Protein 3C4B (pdb70)

GO terms:
  GO:0005737 cytoplasm (C, IDA)
  GO:0035196 miRNA processing (P, IMP)
  GO:0030422 siRNA processing (P, IMP)
  GO:0000212 meiotic spindle organization (P, IMP)
  GO:0005515 protein binding (F, IPI)
  GO:0035198 miRNA binding (F, IDA)
  GO:0016442 RISC complex (C, IDA)
  GO:0030422 siRNA processing (P, IDA)
  GO:0031054 pre-miRNA processing (P, IDA)
  GO:0006396 RNA processing (P, IDA)
  GO:0060576 intestinal epithelial cell development (P, IGI)
  GO:0001525 angiogenesis (P, IMP)
  GO:0001834 trophectodermal cell proliferation (P, IMP)
  GO:0001942 hair follicle development (P, IMP)
  GO:0035116 embryonic hindlimb morphogenesis (P, IMP)
  GO:0035194 regulatory ncRNA-mediated post-transcriptional gene silencing (P, IMP)
  GO:0035264 multicellular organism growth (P, IMP)
  GO:0042487 regulation of odontogenesis of dentin-containing tooth (P, IMP)
  GO:0045069 regulation of viral genome replication (P, IMP)
  GO:0045589 regulation of regulatory T cell differentiation (P, IMP)

InterPro domains:
  IPR000999 Ribonuclease III domain [PF00636] (1313-1389)
  IPR000999 Ribonuclease III domain [PF00636] (1696-1818)
  IPR000999 Ribonuclease III domain [PS00517] (1696-1704)
  IPR000999 Ribonuclease III domain [PS50142] (1283-1372)
  IPR000999 Ribonuclease III domain [PS50142] (1660-1818)
  IPR000999 Ribonuclease III domain [SM00535] (1295-1592)
  IPR000999 Ribonuclease III domain [SM00535] (1675-1841)
  IPR000999 Ribonuclease III domain [cd00593] (1296-1376)
  IPR000999 Ribonuclease III domain [cd00593] (1676-1840)
  IPR001650 Helicase, C-terminal domain-like [PF00271] (499-553)
  IPR001650 Helicase, C-terminal domain-like [PS51194] (433-602)
  IPR001650 Helicase, C-terminal domain-like [SM00490] (459-556)
  IPR003100 PAZ domain [PF02170] (915-1062)
  IPR003100 PAZ domain [PS50821] (895-1042)
  IPR003100 PAZ domain [SM00949] (891-1066)
  IPR005034 Dicer, dimerisation domain [PF03368] (630-718)
  IPR005034 Dicer, dimerisation domain [PS51327] (630-722)
  IPR006935 Helicase/UvrB, N-terminal [PF04851] (42-207)
  IPR011907 Ribonuclease III [MF_00104] (1663-1903)
  IPR014001 Helicase superfamily 1/2, ATP-binding domain [PS51192] (51-227)

CATH classification: 1.10.1520.10 (+1 more: 3.30.160.20)

Foldseek 3Di:
DLVVLLVVLCPPCVVLCVLLVHDQPDCLLVSQLQEDPAQPSPPRDHQVVLLVVLLVLCLVVLLVCLCPPLLNDDPVLSVVLSDVCSDLQNLLLVCLVSPVLVSHGHPDPPLVVLSVQSSVVSVVVVCVPRDRNSVSSSSRSVLSSQVSVCDSPSSCVRVVCPPVSVVSVVPDDGQLLSVLCCLVPQWDKDDWDADPVGWIKIWIQGPPQGIFIAIGNDPSRRSSRRSVVSVVSVVVVD

Sequence (238 aa):
DAEKTLNHLISGFETFEKKINYRRFKKNKAYLLQAFTHASYHYNTITDYQRRLEFLGDAILDYLITKHLYEDPRQQHSPGVLTDLRSALVNNTIFASSLAVKYDYHKYFKAVSPELFHVIDDFVKFQLEKNEEDIEVPKAGDIFESLAGAIYDSGSLEVVWQVYYPQPLIEKFSANNVPRSPVRRELLEEPETAKFSPAERRTYDGKVRVTVEVVGKGKFKGVGRSYRIAKSSAAARRALRSLKKANQ

Radius of gyration: 24.22 Å; Cα contacts (8 Å, |Δi|>4): 338; chains: 1; bounding box: 37×54×70 Å

Secondary structure (DSSP, 8-state):
-HHHHHHHHTTTHHHHHHHHT---SSHHHHHHHHB-TT-TT--S---HHHHHHHHHHHHHHHHHHHHH-TT---HHHHHHHHHHHSSHHHHHHHHHHTTGGGT-B---HHHHHHHHHHHHHHHHHH---S------HHHHHHHHHH-----HHHHHHHH---HHHHHHHHHSPPPHHHHHH--TTTEEEPPPEE-TTS-EEEEEEETTTEEEEEEESSHHHHHHHHHHHHHHHHHHT-

Nearest PDB structures (foldseek):
  3c4b-assembly1_A  TM=1.004E+00  e=1.096E-34  Mus musculus
  7yyn-assembly1_A  TM=6.995E-01  e=1.014E-30  Mus musculus
  7zpi-assembly1_A  TM=7.009E-01  e=1.174E-30  Mus musculus
  7yz4-assembly1_A  TM=6.959E-01  e=3.051E-27  Mus musculus
  2eb1-assembly2_B  TM=9.726E-01  e=1.196E-19  Homo sapiens

Structure (mmCIF, N/CA/C/O backbone):
data_3C4B
#
_entry.id   3C4B
#
_cell.length_a   66.496
_cell.length_b   66.496
_cell.length_c   134.081
_cell.angle_alpha   90.00
_cell.angle_beta   90.00
_cell.angle_gamma   90.00
#
_symmetry.space_group_name_H-M   'P 42 21 2'
#
loop_
_entity.id
_entity.type
_entity.pdbx_description
1 polymer 'Endoribonuclease Dicer'
2 water water
#
loop_
_atom_site.group_PDB
_atom_site.id
_atom_site.type_symbol
_atom_site.label_atom_id
_atom_site.label_alt_id
_atom_site.label_comp_id
_atom_site.label_asym_id
_atom_site.label_entity_id
_atom_site.label_seq_id
_atom_site.pdbx_PDB_ins_code
_atom_site.Cartn_x
_atom_site.Cartn_y
_atom_site.Cartn_z
_atom_site.occupancy
_atom_site.B_iso_or_equiv
_atom_site.auth_seq_id
_atom_site.auth_comp_id
_atom_site.auth_asym_id
_atom_site.auth_atom_id
_atom_site.pdbx_PDB_model_num
ATOM 1 N N . ASP A 1 3 ? 41.563 4.024 32.366 1.00 35.44 1638 ASP A N 1
ATOM 2 C CA . ASP A 1 3 ? 42.694 3.432 33.140 1.00 35.02 1638 ASP A CA 1
ATOM 3 C C . ASP A 1 3 ? 43.133 4.461 34.177 1.00 33.43 1638 ASP A C 1
ATOM 4 O O . ASP A 1 3 ? 43.601 5.536 33.823 1.00 32.91 1638 ASP A O 1
ATOM 9 N N . ALA A 1 4 ? 42.967 4.142 35.458 1.00 31.47 1639 ALA A N 1
ATOM 10 C CA . ALA A 1 4 ? 43.175 5.150 36.486 1.00 30.10 1639 ALA A CA 1
ATOM 11 C C . ALA A 1 4 ? 44.594 5.709 36.480 1.00 28.92 1639 ALA A C 1
ATOM 12 O O . ALA A 1 4 ? 44.785 6.894 36.671 1.00 28.18 1639 ALA A O 1
ATOM 14 N N . GLU A 1 5 ? 45.591 4.857 36.284 1.00 28.32 1640 GLU A N 1
ATOM 15 C CA . GLU A 1 5 ? 46.975 5.321 36.338 1.00 28.56 1640 GLU A CA 1
ATOM 16 C C . GLU A 1 5 ? 47.316 6.272 35.179 1.00 28.06 1640 GLU A C 1
ATOM 17 O O . GLU A 1 5 ? 48.050 7.250 35.360 1.00 27.08 1640 GLU A O 1
ATOM 23 N N . LYS A 1 6 ? 46.757 6.009 34.002 1.00 27.51 1641 LYS A N 1
ATOM 24 C CA . LYS A 1 6 ? 46.918 6.957 32.896 1.00 26.85 1641 LYS A CA 1
ATOM 25 C C . LYS A 1 6 ? 46.301 8.316 33.193 1.00 26.04 1641 LYS A C 1
ATOM 26 O O . LYS A 1 6 ? 46.898 9.357 32.890 1.00 25.07 1641 LYS A O 1
ATOM 32 N N . THR A 1 7 ? 45.125 8.310 33.823 1.00 24.85 1642 THR A N 1
ATOM 33 C CA . THR A 1 7 ? 44.489 9.569 34.228 1.00 23.57 1642 THR A CA 1
ATOM 34 C C . THR A 1 7 ? 45.321 10.264 35.301 1.00 22.54 1642 THR A C 1
ATOM 35 O O . THR A 1 7 ? 45.491 11.484 35.234 1.00 20.95 1642 THR A O 1
ATOM 39 N N . LEU A 1 8 ? 45.821 9.504 36.281 1.00 20.85 1643 LEU A N 1
ATOM 40 C CA . LEU A 1 8 ? 46.746 10.096 37.301 1.00 21.18 1643 LEU A CA 1
ATOM 41 C C . LEU A 1 8 ? 47.950 10.772 36.628 1.00 21.33 1643 LEU A C 1
ATOM 42 O O . LEU A 1 8 ? 48.312 11.900 36.940 1.00 20.33 1643 LEU A O 1
ATOM 47 N N . ASN A 1 9 ? 48.575 10.053 35.695 1.00 21.85 1644 ASN A N 1
ATOM 48 C CA . ASN A 1 9 ? 49.782 10.555 35.045 1.00 23.41 1644 ASN A CA 1
ATOM 49 C C . ASN A 1 9 ? 49.493 11.874 34.350 1.00 23.24 1644 ASN A C 1
ATOM 50 O O . ASN A 1 9 ? 50.316 12.793 34.373 1.00 23.86 1644 ASN A O 1
ATOM 55 N N . HIS A 1 10 ? 48.316 11.962 33.750 1.00 22.35 1645 HIS A N 1
ATOM 56 C CA . HIS A 1 10 ? 47.887 13.192 33.079 1.00 23.32 1645 HIS A CA 1
ATOM 57 C C . HIS A 1 10 ? 47.667 14.330 34.076 1.00 22.66 1645 HIS A C 1
ATOM 58 O O . HIS A 1 10 ? 48.149 15.455 33.891 1.00 22.09 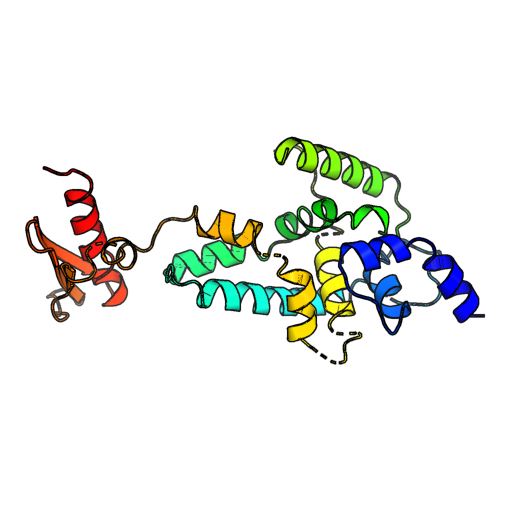1645 HIS A O 1
ATOM 65 N N . LEU A 1 11 ? 46.938 14.042 35.147 1.00 20.40 1646 LEU A N 1
ATOM 66 C CA . LEU A 1 11 ? 46.570 15.121 36.084 1.00 20.71 1646 LEU A CA 1
ATOM 67 C C . LEU A 1 11 ? 47.759 15.641 36.910 1.00 21.17 1646 LEU A C 1
ATOM 68 O O . LEU A 1 11 ? 47.756 16.792 37.370 1.00 21.44 1646 LEU A O 1
ATOM 73 N N . ILE A 1 12 ? 48.762 14.801 37.128 1.00 20.44 1647 ILE A N 1
ATOM 74 C CA . ILE A 1 12 ? 49.900 15.247 37.920 1.00 21.12 1647 ILE A CA 1
ATOM 75 C C . ILE A 1 12 ? 51.019 15.903 37.106 1.00 19.63 1647 ILE A C 1
ATOM 76 O O . ILE A 1 12 ? 52.037 16.344 37.672 1.00 18.47 1647 ILE A O 1
ATOM 81 N N . SER A 1 13 ? 50.843 15.954 35.783 1.00 19.67 1648 SER A N 1
ATOM 82 C CA . SER A 1 13 ? 51.817 16.631 34.920 1.00 20.49 1648 SER A CA 1
ATOM 83 C C . SER A 1 13 ? 52.109 18.010 35.476 1.00 20.31 1648 SER A C 1
ATOM 84 O O . SER A 1 13 ? 51.197 18.811 35.730 1.00 21.47 1648 SER A O 1
ATOM 87 N N . GLY A 1 14 ? 53.378 18.267 35.727 1.00 19.20 1649 GLY A N 1
ATOM 88 C CA . GLY A 1 14 ? 53.826 19.586 36.129 1.00 18.94 1649 GLY A CA 1
ATOM 89 C C . GLY A 1 14 ? 54.114 19.648 37.609 1.00 18.37 1649 GLY A C 1
ATOM 90 O O . GLY A 1 14 ? 54.750 20.582 38.063 1.00 19.32 1649 GLY A O 1
ATOM 91 N N . PHE A 1 15 ? 53.634 18.675 38.393 1.00 17.59 1650 PHE A N 1
ATOM 92 C CA . PHE A 1 15 ? 53.950 18.695 39.821 1.00 17.23 1650 PHE A CA 1
ATOM 93 C C . PHE A 1 15 ? 55.418 18.396 40.129 1.00 17.00 1650 PHE A C 1
ATOM 94 O O . PHE A 1 15 ? 55.844 18.545 41.268 1.00 17.47 1650 PHE A O 1
ATOM 102 N N . GLU A 1 16 ? 56.196 17.954 39.129 1.00 16.86 1651 GLU A N 1
ATOM 103 C CA . GLU A 1 16 ? 57.620 17.726 39.371 1.00 17.36 1651 GLU A CA 1
ATOM 104 C C . GLU A 1 16 ? 58.253 18.946 40.038 1.00 17.61 1651 GLU A C 1
ATOM 105 O O . GLU A 1 16 ? 59.040 18.841 40.973 1.00 19.28 1651 GLU A O 1
ATOM 111 N N . THR A 1 17 ? 57.937 20.122 39.508 1.00 18.28 1652 THR A N 1
ATOM 112 C CA . THR A 1 17 ? 58.572 21.357 39.939 1.00 20.03 1652 THR A CA 1
ATOM 113 C C . THR A 1 17 ? 58.222 21.659 41.389 1.00 19.43 1652 THR A C 1
ATOM 114 O O . THR A 1 17 ? 59.045 22.175 42.161 1.00 19.93 1652 THR A O 1
ATOM 118 N N . PHE A 1 18 ? 56.979 21.347 41.735 1.00 18.90 1653 PHE A N 1
ATOM 119 C CA . PHE A 1 18 ? 56.505 21.589 43.095 1.00 18.49 1653 PHE A CA 1
ATOM 120 C C . PHE A 1 18 ? 57.216 20.679 44.096 1.00 18.48 1653 PHE A C 1
ATOM 121 O O . PHE A 1 18 ? 57.644 21.111 45.150 1.00 18.70 1653 PHE A O 1
ATOM 129 N N . GLU A 1 19 ? 57.338 19.392 43.777 1.00 18.65 1654 GLU A N 1
ATOM 130 C CA . GLU A 1 19 ? 58.028 18.478 44.701 1.00 18.93 1654 GLU A CA 1
ATOM 131 C C . GLU A 1 19 ? 59.486 18.919 44.923 1.00 20.04 1654 GLU A C 1
ATOM 132 O O . GLU A 1 19 ? 60.016 18.803 46.034 1.00 20.11 1654 GLU A O 1
ATOM 138 N N . LYS A 1 20 ? 60.137 19.405 43.864 1.00 19.87 1655 LYS A N 1
ATOM 139 C CA . LYS A 1 20 ? 61.486 19.956 44.020 1.00 21.56 1655 LYS A CA 1
ATOM 140 C C . LYS A 1 20 ? 61.516 21.178 44.937 1.00 21.72 1655 LYS A C 1
ATOM 141 O O . LYS A 1 20 ? 62.406 21.318 45.782 1.00 22.29 1655 LYS A O 1
ATOM 147 N N . LYS A 1 21 ? 60.528 22.043 44.771 1.00 22.23 1656 LYS A N 1
ATOM 148 C CA . LYS A 1 21 ? 60.442 23.290 45.515 1.00 23.25 1656 LYS A CA 1
ATOM 149 C C . LYS A 1 21 ? 60.274 23.050 47.006 1.00 23.69 1656 LYS A C 1
ATOM 150 O O . LYS A 1 21 ? 60.919 23.709 47.812 1.00 24.21 1656 LYS A O 1
ATOM 156 N N . ILE A 1 22 ? 59.418 22.098 47.376 1.00 22.54 1657 ILE A N 1
ATOM 157 C CA . ILE A 1 22 ? 59.207 21.811 48.817 1.00 22.33 1657 ILE A CA 1
ATOM 158 C C . ILE A 1 22 ? 60.187 20.797 49.358 1.00 21.82 1657 ILE A C 1
ATOM 159 O O . ILE A 1 22 ? 60.200 20.535 50.563 1.00 21.42 1657 ILE A O 1
ATOM 164 N N . ASN A 1 23 ? 60.978 20.214 48.460 1.00 21.58 1658 ASN A N 1
ATOM 165 C CA . ASN A 1 23 ? 61.962 19.210 48.804 1.00 22.09 1658 ASN A CA 1
ATOM 166 C C . ASN A 1 23 ? 61.315 17.996 49.461 1.00 22.18 1658 ASN A C 1
ATOM 167 O O . ASN A 1 23 ? 61.765 17.518 50.486 1.00 22.33 1658 ASN A O 1
ATOM 172 N N . TYR A 1 24 ? 60.250 17.498 48.844 1.00 19.94 1659 TYR A N 1
ATOM 173 C CA . TYR A 1 24 ? 59.640 16.261 49.331 1.00 19.35 1659 TYR A CA 1
ATOM 174 C C . TYR A 1 24 ? 59.142 15.526 48.115 1.00 18.79 1659 TYR A C 1
ATOM 175 O O . TYR A 1 24 ? 58.423 16.124 47.301 1.00 19.41 1659 TYR A O 1
ATOM 184 N N . ARG A 1 25 ? 59.531 14.261 47.968 1.00 18.59 1660 ARG A N 1
ATOM 185 C CA A ARG A 1 25 ? 59.033 13.413 46.877 0.50 18.64 1660 ARG A CA 1
ATOM 186 C CA B ARG A 1 25 ? 59.026 13.421 46.873 0.50 18.91 1660 ARG A CA 1
ATOM 187 C C . ARG A 1 25 ? 57.928 12.489 47.379 1.00 18.57 1660 ARG A C 1
ATOM 188 O O . ARG A 1 25 ? 58.173 11.612 48.203 1.00 18.99 1660 ARG A O 1
ATOM 203 N N . PHE A 1 26 ? 56.717 12.677 46.871 1.00 17.30 1661 PHE A N 1
ATOM 204 C CA . PHE A 1 26 ? 55.630 11.775 47.226 1.00 17.24 1661 PHE A CA 1
ATOM 205 C C . PHE A 1 26 ? 55.839 10.345 46.731 1.00 17.91 1661 PHE A C 1
ATOM 206 O O . PHE A 1 26 ? 56.090 10.111 45.532 1.00 17.63 1661 PHE A O 1
ATOM 214 N N . LYS A 1 27 ? 55.662 9.391 47.638 1.00 18.28 1662 LYS A N 1
ATOM 215 C CA A LYS A 1 27 ? 55.679 7.971 47.281 0.50 18.39 1662 LYS A CA 1
ATOM 216 C CA B LYS A 1 27 ? 55.694 7.978 47.261 0.50 18.50 1662 LYS A CA 1
ATOM 217 C C . LYS A 1 27 ? 54.434 7.592 46.484 1.00 18.34 1662 LYS A C 1
ATOM 218 O O . LYS A 1 27 ? 54.494 6.803 45.507 1.00 18.22 1662 LYS A O 1
ATOM 229 N N . ASN A 1 28 ? 53.306 8.163 46.879 1.00 17.50 1663 ASN A N 1
ATOM 230 C CA . ASN A 1 28 ? 52.029 7.940 46.204 1.00 17.40 1663 ASN A CA 1
ATOM 231 C C . ASN A 1 28 ? 51.548 9.303 45.681 1.00 16.52 1663 ASN A C 1
ATOM 232 O O . ASN A 1 28 ? 51.111 10.169 46.451 1.00 17.28 1663 ASN A O 1
ATOM 237 N N . LYS A 1 29 ? 51.662 9.508 44.370 1.00 16.15 1664 LYS A N 1
ATOM 238 C CA . LYS A 1 29 ? 51.253 10.793 43.799 1.00 16.32 1664 LYS A CA 1
ATOM 239 C C . LYS A 1 29 ? 49.767 11.107 43.944 1.00 17.27 1664 LYS A C 1
ATOM 240 O O . LYS A 1 29 ? 49.389 12.255 43.797 1.00 17.25 1664 LYS A O 1
ATOM 246 N N . ALA A 1 30 ? 48.937 10.081 44.150 1.00 15.75 1665 ALA A N 1
ATOM 247 C CA . ALA A 1 30 ? 47.503 10.298 44.332 1.00 17.31 1665 ALA A CA 1
ATOM 248 C C . ALA A 1 30 ? 47.267 11.240 45.505 1.00 17.14 1665 ALA A C 1
ATOM 249 O O . ALA A 1 30 ? 46.347 12.054 45.465 1.00 16.86 1665 ALA A O 1
ATOM 251 N N . TYR A 1 31 ? 48.117 11.171 46.525 1.00 15.48 1666 TYR A N 1
ATOM 252 C CA . TYR A 1 31 ? 47.847 11.991 47.737 1.00 16.44 1666 TYR A CA 1
ATOM 253 C C . TYR A 1 31 ? 48.144 13.451 47.415 1.00 16.46 1666 TYR A C 1
ATOM 254 O O . TYR A 1 31 ? 47.469 14.362 47.934 1.00 16.99 1666 TYR A O 1
ATOM 263 N N . LEU A 1 32 ? 49.190 13.684 46.621 1.00 15.73 1667 LEU A N 1
ATOM 264 C CA . LEU A 1 32 ? 49.534 15.029 46.188 1.00 16.30 1667 LEU A CA 1
ATOM 265 C C . LEU A 1 32 ? 48.431 15.628 45.308 1.00 16.53 1667 LEU A C 1
ATOM 266 O O . LEU A 1 32 ? 47.960 16.731 45.573 1.00 16.07 1667 LEU A O 1
ATOM 271 N N . LEU A 1 33 ? 47.951 14.867 44.318 1.00 16.24 1668 LEU A N 1
ATOM 272 C CA . LEU A 1 33 ? 46.775 15.310 43.518 1.00 15.83 1668 LEU A CA 1
ATOM 273 C C . LEU A 1 33 ? 45.568 15.649 44.403 1.00 16.41 1668 LEU A C 1
ATOM 274 O O . LEU A 1 33 ? 45.002 16.736 44.297 1.00 16.47 1668 LEU A O 1
ATOM 279 N N . GLN A 1 34 ? 45.262 14.763 45.351 1.00 16.17 1669 GLN A N 1
ATOM 280 C CA . GLN A 1 34 ? 44.094 14.955 46.227 1.00 15.73 1669 GLN A CA 1
ATOM 281 C C . GLN A 1 34 ? 44.202 16.273 46.997 1.00 16.00 1669 GLN A C 1
ATOM 282 O O . GLN A 1 34 ? 43.216 17.005 47.121 1.00 17.03 1669 GLN A O 1
ATOM 288 N N . ALA A 1 35 ? 45.389 16.525 47.545 1.00 16.94 1670 ALA A N 1
ATOM 289 C CA . ALA A 1 35 ? 45.665 17.756 48.326 1.00 15.78 1670 ALA A CA 1
ATOM 290 C C . ALA A 1 35 ? 45.379 19.016 47.528 1.00 16.21 1670 ALA A C 1
ATOM 291 O O . ALA A 1 35 ? 44.963 20.023 48.115 1.00 16.40 1670 ALA A O 1
ATOM 293 N N . PHE A 1 36 ? 45.602 18.970 46.201 1.00 14.59 1671 PHE A N 1
ATOM 294 C CA . PHE A 1 36 ? 45.462 20.170 45.376 1.00 15.25 1671 PHE A CA 1
ATOM 295 C C . PHE A 1 36 ? 44.131 20.199 44.600 1.00 15.94 1671 PHE A C 1
ATOM 296 O O . PHE A 1 36 ? 43.898 21.108 43.779 1.00 16.89 1671 PHE A O 1
ATOM 304 N N . THR A 1 37 ? 43.247 19.245 44.876 1.00 14.98 1672 THR A N 1
ATOM 305 C CA . THR A 1 37 ? 42.014 19.125 44.093 1.00 16.08 1672 THR A CA 1
ATOM 306 C C . THR A 1 37 ? 40.836 19.842 44.773 1.00 16.46 1672 THR A C 1
ATOM 307 O O . THR A 1 37 ? 40.304 19.391 45.796 1.00 15.38 1672 THR A O 1
ATOM 311 N N . HIS A 1 38 ? 40.456 20.984 44.217 1.00 16.22 1673 HIS A N 1
ATOM 312 C CA . HIS A 1 38 ? 39.285 21.706 44.694 1.00 17.57 1673 HIS A CA 1
ATOM 313 C C . HIS A 1 38 ? 37.979 21.002 44.304 1.00 17.82 1673 HIS A C 1
ATOM 314 O O . HIS A 1 38 ? 37.955 20.246 43.333 1.00 18.22 1673 HIS A O 1
ATOM 321 N N . ALA A 1 39 ? 36.903 21.259 45.055 1.00 18.41 1674 ALA A N 1
ATOM 322 C CA . ALA A 1 39 ? 35.592 20.706 44.734 1.00 18.18 1674 ALA A CA 1
ATOM 323 C C . ALA A 1 39 ? 35.180 20.927 43.294 1.00 18.27 1674 ALA A C 1
ATOM 324 O O . ALA A 1 39 ? 34.515 20.081 42.692 1.00 20.35 1674 ALA A O 1
ATOM 326 N N . SER A 1 40 ? 35.607 22.058 42.729 1.00 17.95 1675 SER A N 1
ATOM 327 C CA . SER A 1 40 ? 35.191 22.444 41.370 1.00 18.14 1675 SER A CA 1
ATOM 328 C C . SER A 1 40 ? 35.972 21.729 40.267 1.00 18.10 1675 SER A C 1
ATOM 329 O O . SER A 1 40 ? 35.638 21.883 39.075 1.00 18.90 1675 SER A O 1
ATOM 332 N N . TYR A 1 41 ? 37.038 21.002 40.624 1.00 16.77 1676 TYR A N 1
ATOM 333 C CA . TYR A 1 41 ? 37.924 20.424 39.579 1.00 18.11 1676 TYR A CA 1
ATOM 334 C C . TYR A 1 41 ? 37.375 19.107 39.009 1.00 18.15 1676 TYR A C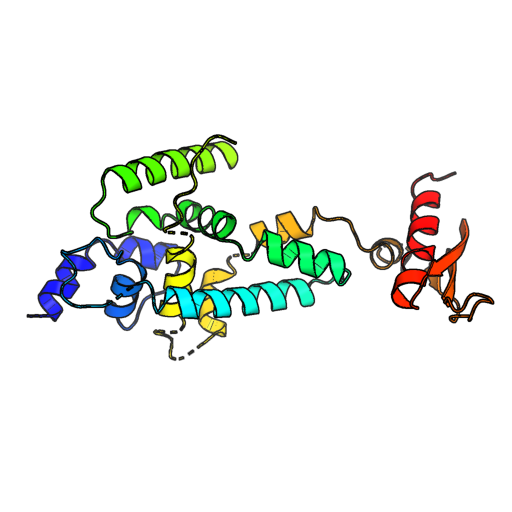 1
ATOM 335 O O . TYR A 1 41 ? 37.785 18.006 39.372 1.00 17.59 1676 TYR A O 1
ATOM 344 N N . HIS A 1 42 ? 36.395 19.223 38.129 1.00 18.39 1677 HIS A N 1
ATOM 345 C CA . HIS A 1 42 ? 35.675 18.054 37.680 1.00 20.20 1677 HIS A CA 1
ATOM 346 C C . HIS A 1 42 ? 36.528 17.079 36.864 1.00 20.20 1677 HIS A C 1
ATOM 347 O O . HIS A 1 42 ? 36.124 15.928 36.684 1.00 21.30 1677 HIS A O 1
ATOM 354 N N . TYR A 1 43 ? 37.657 17.539 36.343 1.00 20.19 1678 TYR A N 1
ATOM 355 C CA . TYR A 1 43 ? 38.579 16.682 35.582 1.00 20.42 1678 TYR A CA 1
ATOM 356 C C . TYR A 1 43 ? 39.198 15.614 36.448 1.00 19.86 1678 TYR A C 1
ATOM 357 O O . TYR A 1 43 ? 39.697 14.596 35.913 1.00 20.08 1678 TYR A O 1
ATOM 366 N N . ASN A 1 44 ? 39.201 15.833 37.763 1.00 18.47 1679 ASN A N 1
ATOM 367 C CA . ASN A 1 44 ? 39.692 14.790 38.651 1.00 18.19 1679 ASN A CA 1
ATOM 368 C C . ASN A 1 44 ? 38.577 13.814 38.949 1.00 18.69 1679 ASN A C 1
ATOM 369 O O . ASN A 1 44 ? 37.733 14.078 39.814 1.00 18.93 1679 ASN A O 1
ATOM 374 N N . THR A 1 45 ? 38.572 12.698 38.219 1.00 18.63 1680 THR A N 1
ATOM 375 C CA . THR A 1 45 ? 37.589 11.607 38.375 1.00 19.06 1680 THR A CA 1
ATOM 376 C C . THR A 1 45 ? 38.188 10.418 39.140 1.00 19.02 1680 THR A C 1
ATOM 377 O O . THR A 1 45 ? 37.596 9.305 39.128 1.00 19.12 1680 THR A O 1
ATOM 381 N N . ILE A 1 46 ? 39.339 10.619 39.791 1.00 17.53 1681 ILE A N 1
ATOM 382 C CA . ILE A 1 46 ? 40.061 9.471 40.376 1.00 17.79 1681 ILE A CA 1
ATOM 383 C C . ILE A 1 46 ? 40.328 9.570 41.868 1.00 17.81 1681 ILE A C 1
ATOM 384 O O . ILE A 1 46 ? 40.548 8.533 42.505 1.00 17.58 1681 ILE A O 1
ATOM 389 N N . THR A 1 47 ? 40.347 10.800 42.406 1.00 16.60 1682 THR A N 1
ATOM 390 C CA . THR A 1 47 ? 40.516 10.958 43.858 1.00 17.24 1682 THR A CA 1
ATOM 391 C C . THR A 1 47 ? 39.501 11.898 44.471 1.00 17.04 1682 THR A C 1
ATOM 392 O O . THR A 1 47 ? 38.836 12.681 43.764 1.00 16.83 1682 THR A O 1
ATOM 396 N N . ASP A 1 48 ? 39.437 11.850 45.801 1.00 16.93 1683 ASP A N 1
ATOM 397 C CA . ASP A 1 48 ? 38.658 12.815 46.558 1.00 16.43 1683 ASP A CA 1
ATOM 398 C C . ASP A 1 48 ? 39.139 14.257 46.325 1.00 15.64 1683 ASP A C 1
ATOM 399 O O . ASP A 1 48 ? 40.274 14.494 45.839 1.00 16.31 1683 ASP A O 1
ATOM 413 N N . TYR A 1 50 ? 40.112 17.950 48.309 1.00 14.93 1685 TYR A N 1
ATOM 414 C CA . TYR A 1 50 ? 41.097 18.168 49.405 1.00 15.40 1685 TYR A CA 1
ATOM 415 C C . TYR A 1 50 ? 40.527 18.304 50.820 1.00 15.36 1685 TYR A C 1
ATOM 416 O O . TYR A 1 50 ? 41.287 18.390 51.802 1.00 16.30 1685 TYR A O 1
ATOM 425 N N . GLN A 1 51 ? 39.201 18.312 50.948 1.00 16.22 1686 GLN A N 1
ATOM 426 C CA . GLN A 1 51 ? 38.586 18.663 52.249 1.00 16.30 1686 GLN A CA 1
ATOM 427 C C . GLN A 1 51 ? 38.939 17.789 53.474 1.00 16.13 1686 GLN A C 1
ATOM 428 O O . GLN A 1 51 ? 39.204 18.318 54.563 1.00 15.90 1686 GLN A O 1
ATOM 434 N N A ARG A 1 52 ? 38.922 16.463 53.304 0.50 15.88 1687 ARG A N 1
ATOM 435 N N B ARG A 1 52 ? 38.937 16.462 53.315 0.50 16.18 1687 ARG A N 1
ATOM 436 C CA A ARG A 1 52 ? 39.338 15.571 54.388 0.50 15.91 1687 ARG A CA 1
ATOM 437 C CA B ARG A 1 52 ? 39.316 15.596 54.439 0.50 16.34 1687 ARG A CA 1
ATOM 438 C C A ARG A 1 52 ? 40.774 15.873 54.814 0.50 15.74 1687 ARG A C 1
ATOM 439 C C B ARG A 1 52 ? 40.798 15.761 54.830 0.50 16.09 1687 ARG A C 1
ATOM 440 O O A ARG A 1 52 ? 41.043 16.084 56.000 0.50 15.12 1687 ARG A O 1
ATOM 441 O O B ARG A 1 52 ? 41.121 15.772 56.027 0.50 15.96 1687 ARG A O 1
ATOM 456 N N . LEU A 1 53 ? 41.680 15.936 53.840 1.00 15.41 1688 LEU A N 1
ATOM 457 C CA . LEU A 1 53 ? 43.107 16.257 54.120 1.00 15.54 1688 LEU A CA 1
ATOM 458 C C . LEU A 1 53 ? 43.260 17.604 54.791 1.00 16.15 1688 LEU A C 1
ATOM 459 O O . LEU A 1 53 ? 44.107 17.752 55.675 1.00 15.86 1688 LEU A O 1
ATOM 464 N N . GLU A 1 54 ? 42.480 18.588 54.338 1.00 15.82 1689 GLU A N 1
ATOM 465 C CA . GLU A 1 54 ? 42.498 19.899 54.971 1.00 16.51 1689 GLU A CA 1
ATOM 466 C C . GLU A 1 54 ? 42.141 19.767 56.475 1.00 16.92 1689 GLU A C 1
ATOM 467 O O . GLU A 1 54 ? 42.783 20.386 57.333 1.00 16.32 1689 GLU A O 1
ATOM 473 N N . PHE A 1 55 ? 41.080 19.027 56.769 1.00 15.17 1690 PHE A N 1
ATOM 474 C CA . PHE A 1 55 ? 40.655 18.787 58.186 1.00 15.60 1690 PHE A CA 1
ATOM 475 C C . PHE A 1 55 ? 41.806 18.232 59.030 1.00 15.35 1690 PHE A C 1
ATOM 476 O O . PHE A 1 55 ? 42.152 18.771 60.116 1.00 15.50 1690 PHE A O 1
ATOM 484 N N . LEU A 1 56 ? 42.443 17.177 58.531 1.00 15.17 1691 LEU A N 1
ATOM 485 C CA . LEU A 1 56 ? 43.575 16.557 59.238 1.00 15.75 1691 LEU A CA 1
ATOM 486 C C . LEU A 1 56 ? 44.757 17.516 59.340 1.00 15.74 1691 LEU A C 1
ATOM 487 O O . LEU A 1 56 ? 45.335 17.719 60.428 1.00 14.78 1691 LEU A O 1
ATOM 492 N N . GLY A 1 57 ? 45.079 18.143 58.215 1.00 15.08 1692 GLY A N 1
ATOM 493 C CA . GLY A 1 57 ? 46.200 19.086 58.181 1.00 15.56 1692 GLY A CA 1
ATOM 494 C C . GLY A 1 57 ? 46.019 20.253 59.137 1.00 16.42 1692 GLY A C 1
ATOM 495 O O . GLY A 1 57 ? 46.995 20.739 59.734 1.00 15.91 1692 GLY A O 1
ATOM 496 N N . ASP A 1 58 ? 44.785 20.706 59.307 1.00 16.72 1693 ASP A N 1
ATOM 497 C CA . ASP A 1 58 ? 44.530 21.843 60.211 1.00 17.98 1693 ASP A CA 1
ATOM 498 C C . ASP A 1 58 ? 45.005 21.512 61.652 1.00 17.72 1693 ASP A C 1
ATOM 499 O O . ASP A 1 58 ? 45.671 22.324 62.321 1.00 16.97 1693 ASP A O 1
ATOM 504 N N . ALA A 1 59 ? 44.684 20.310 62.114 1.00 17.16 1694 ALA A N 1
ATOM 505 C CA . ALA A 1 59 ? 45.027 19.894 63.484 1.00 17.11 1694 ALA A CA 1
ATOM 506 C C . ALA A 1 59 ? 46.525 19.584 63.569 1.00 17.09 1694 ALA A C 1
ATOM 507 O O . ALA A 1 59 ? 47.182 19.854 64.595 1.00 16.29 1694 ALA A O 1
ATOM 509 N N . ILE A 1 60 ? 47.084 19.012 62.500 1.00 16.72 1695 ILE A N 1
ATOM 510 C CA . ILE A 1 60 ? 48.532 18.778 62.483 1.00 15.57 1695 ILE A CA 1
ATOM 511 C C . ILE A 1 60 ? 49.313 20.122 62.631 1.00 15.43 1695 ILE A C 1
ATOM 512 O O . ILE A 1 60 ? 50.204 20.246 63.476 1.00 15.79 1695 ILE A O 1
ATOM 517 N N . LEU A 1 61 ? 48.931 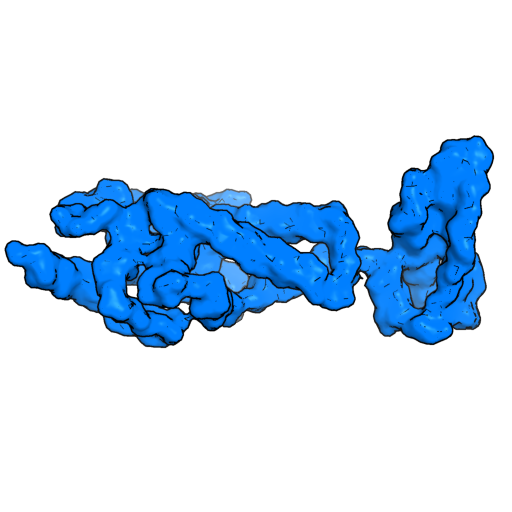21.129 61.852 1.00 16.64 1696 LEU A N 1
ATOM 518 C CA . LEU A 1 61 ? 49.614 22.423 61.919 1.00 15.93 1696 LEU A CA 1
ATOM 519 C C . LEU A 1 61 ? 49.341 23.122 63.228 1.00 16.46 1696 LEU A C 1
ATOM 520 O O . LEU A 1 61 ? 50.257 23.771 63.800 1.00 16.12 1696 LEU A O 1
ATOM 525 N N . ASP A 1 62 ? 48.115 22.993 63.721 1.00 16.57 1697 ASP A N 1
ATOM 526 C CA . ASP A 1 62 ? 47.800 23.583 65.046 1.00 16.96 1697 ASP A CA 1
ATOM 527 C C . ASP A 1 62 ? 48.785 23.022 66.080 1.00 17.19 1697 ASP A C 1
ATOM 528 O O . ASP A 1 62 ? 49.367 23.781 66.863 1.00 17.59 1697 ASP A O 1
ATOM 533 N N . TYR A 1 63 ? 48.976 21.706 66.079 1.00 15.64 1698 TYR A N 1
ATOM 534 C CA . TYR A 1 63 ? 49.898 21.079 67.042 1.00 15.06 1698 TYR A CA 1
ATOM 535 C C . TYR A 1 63 ? 51.361 21.543 66.829 1.00 14.85 1698 TYR A C 1
ATOM 536 O O . TYR A 1 63 ? 52.074 21.950 67.778 1.00 14.36 1698 TYR A O 1
ATOM 545 N N . LEU A 1 64 ? 51.841 21.460 65.594 1.00 14.76 1699 LEU A N 1
ATOM 546 C CA . LEU A 1 64 ? 53.261 21.779 65.384 1.00 14.59 1699 LEU A CA 1
ATOM 547 C C . LEU A 1 64 ? 53.546 23.241 65.697 1.00 15.53 1699 LEU A C 1
ATOM 548 O O . LEU A 1 64 ? 54.603 23.566 66.275 1.00 16.11 1699 LEU A O 1
ATOM 553 N N . ILE A 1 65 ? 52.613 24.126 65.351 1.00 14.70 1700 ILE A N 1
ATOM 554 C CA . ILE A 1 65 ? 52.804 25.575 65.610 1.00 15.32 1700 ILE A CA 1
ATOM 555 C C . ILE A 1 65 ? 52.725 25.848 67.127 1.00 16.04 1700 ILE A C 1
ATOM 556 O O . ILE A 1 65 ? 53.588 26.532 67.705 1.00 15.53 1700 ILE A O 1
ATOM 561 N N . THR A 1 66 ? 51.727 25.265 67.769 1.00 15.67 1701 THR A N 1
ATOM 562 C CA . THR A 1 66 ? 51.557 25.392 69.238 1.00 15.17 1701 THR A CA 1
ATOM 563 C C . THR A 1 66 ? 52.810 24.931 69.987 1.00 16.35 1701 THR A C 1
ATOM 564 O O . THR A 1 66 ? 53.293 25.628 70.870 1.00 15.74 1701 THR A O 1
ATOM 568 N N . LYS A 1 67 ? 53.328 23.765 69.594 1.00 15.74 1702 LYS A N 1
ATOM 569 C CA . LYS A 1 67 ? 54.539 23.159 70.177 1.00 17.59 1702 LYS A CA 1
ATOM 570 C C . LYS A 1 67 ? 55.679 24.165 70.018 1.00 16.52 1702 LYS A C 1
ATOM 571 O O . LYS A 1 67 ? 56.389 24.479 70.993 1.00 16.84 1702 LYS A O 1
ATOM 577 N N . HIS A 1 68 ? 55.850 24.694 68.813 1.00 16.37 1703 HIS A N 1
ATOM 578 C CA . HIS A 1 68 ? 56.936 25.630 68.586 1.00 16.94 1703 HIS A CA 1
ATOM 579 C C . HIS A 1 68 ? 56.804 26.858 69.508 1.00 16.68 1703 HIS A C 1
ATOM 580 O O . HIS A 1 68 ? 57.776 27.290 70.154 1.00 16.93 1703 HIS A O 1
ATOM 587 N N . LEU A 1 69 ? 55.610 27.442 69.548 1.00 15.75 1704 LEU A N 1
ATOM 588 C CA . LEU A 1 69 ? 55.356 28.604 70.397 1.00 16.16 1704 LEU A CA 1
ATOM 589 C C . LEU A 1 69 ? 55.644 28.328 71.868 1.00 15.81 1704 LEU A C 1
ATOM 590 O O . LEU A 1 69 ? 56.243 29.160 72.575 1.00 16.67 1704 LEU A O 1
ATOM 595 N N . TYR A 1 70 ? 55.136 27.210 72.352 1.00 15.82 1705 TYR A N 1
ATOM 596 C CA . TYR A 1 70 ? 55.379 26.785 73.743 1.00 16.39 1705 TYR A CA 1
ATOM 597 C C . TYR A 1 70 ? 56.896 26.631 74.087 1.00 16.95 1705 TYR A C 1
ATOM 598 O O . TYR A 1 70 ? 57.364 27.015 75.175 1.00 16.43 1705 TYR A O 1
ATOM 607 N N . GLU A 1 71 ? 57.665 26.109 73.133 1.00 17.46 1706 GLU A N 1
ATOM 608 C CA . GLU A 1 71 ? 59.104 25.845 73.335 1.00 18.72 1706 GLU A CA 1
ATOM 609 C C . GLU A 1 71 ? 60.024 27.073 73.157 1.00 19.60 1706 GLU A C 1
ATOM 610 O O . GLU A 1 71 ? 61.221 27.019 73.496 1.00 19.42 1706 GLU A O 1
ATOM 616 N N . ASP A 1 72 ? 59.464 28.166 72.658 1.00 19.42 1707 ASP A N 1
ATOM 617 C CA . ASP A 1 72 ? 60.238 29.360 72.345 1.00 19.36 1707 ASP A CA 1
ATOM 618 C C . ASP A 1 72 ? 60.856 29.907 73.639 1.00 19.25 1707 ASP A C 1
ATOM 619 O O . ASP A 1 72 ? 60.142 30.152 74.625 1.00 18.69 1707 ASP A O 1
ATOM 624 N N . PRO A 1 73 ? 62.190 30.046 73.670 1.00 20.78 1708 PRO A N 1
ATOM 625 C CA . PRO A 1 73 ? 62.840 30.543 74.902 1.00 21.11 1708 PRO A CA 1
ATOM 626 C C . PRO A 1 73 ? 62.498 32.002 75.300 1.00 21.55 1708 PRO A C 1
ATOM 627 O O . PRO A 1 73 ? 62.967 32.483 76.365 1.00 22.05 1708 PRO A O 1
ATOM 631 N N . ARG A 1 74 ? 61.721 32.706 74.480 1.00 20.48 1709 ARG A N 1
ATOM 632 C CA . ARG A 1 74 ? 61.112 33.967 74.894 1.00 20.60 1709 ARG A CA 1
ATOM 633 C C . ARG A 1 74 ? 60.122 33.771 76.065 1.00 20.59 1709 ARG A C 1
ATOM 634 O O . ARG A 1 74 ? 59.729 34.760 76.718 1.00 20.01 1709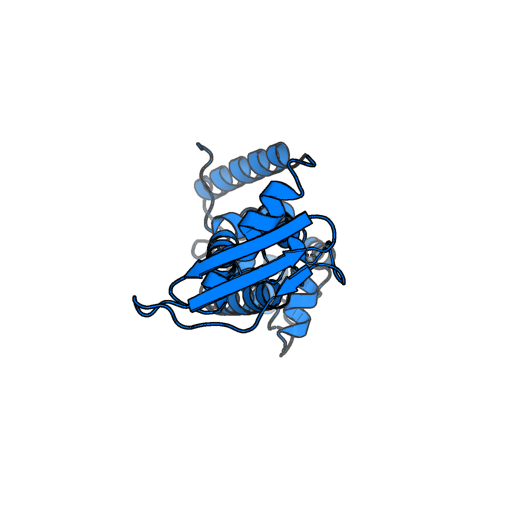 ARG A O 1
ATOM 642 N N . GLN A 1 75 ? 59.713 32.508 76.311 1.00 19.68 1710 GLN A N 1
ATOM 643 C CA A GLN 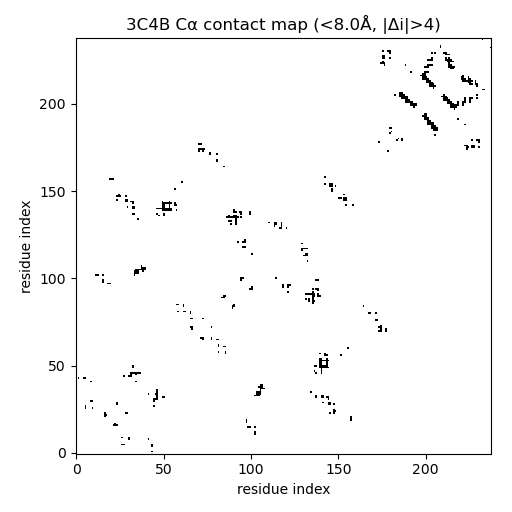A 1 75 ? 58.797 32.137 77.416 0.50 19.74 1710 GLN A CA 1
ATOM 644 C CA B GLN A 1 75 ? 58.826 32.176 77.426 0.50 19.70 1710 GLN A CA 1
ATOM 645 C C . GLN A 1 75 ? 57.596 33.079 77.477 1.00 19.82 1710 GLN A C 1
ATOM 646 O O . GLN A 1 75 ? 57.311 33.708 78.498 1.00 19.13 1710 GLN A O 1
ATOM 657 N N . HIS A 1 76 ? 56.869 33.131 76.358 1.00 18.28 1711 HIS A N 1
ATOM 658 C CA . HIS A 1 76 ? 55.677 33.948 76.243 1.00 18.63 1711 HIS A CA 1
ATOM 659 C C . HIS A 1 76 ? 54.721 33.612 77.363 1.00 18.47 1711 HIS A C 1
ATOM 660 O O . HIS A 1 76 ? 54.551 32.450 77.716 1.00 18.23 1711 HIS A O 1
ATOM 667 N N . SER A 1 77 ? 54.036 34.620 77.867 1.00 18.54 1712 SER A N 1
ATOM 668 C CA . SER A 1 77 ? 52.990 34.391 78.858 1.00 18.90 1712 SER A CA 1
ATOM 669 C C . SER A 1 77 ? 51.818 33.621 78.219 1.00 18.95 1712 SER A C 1
ATOM 670 O O . SER A 1 77 ? 51.713 33.556 76.975 1.00 17.87 1712 SER A O 1
ATOM 673 N N . PRO A 1 78 ? 50.915 33.070 79.050 1.00 19.29 1713 PRO A N 1
ATOM 674 C CA . PRO A 1 78 ? 49.783 32.348 78.460 1.00 18.99 1713 PRO A CA 1
ATOM 675 C C . PRO A 1 78 ? 48.966 33.214 77.510 1.00 19.82 1713 PRO A C 1
ATOM 676 O O . PRO A 1 78 ? 48.521 32.707 76.478 1.00 18.87 1713 PRO A O 1
ATOM 680 N N . GLY A 1 79 ? 48.776 34.499 77.845 1.00 18.82 1714 GLY A N 1
ATOM 681 C CA . GLY A 1 79 ? 47.963 35.377 77.008 1.00 20.42 1714 GLY A CA 1
ATOM 682 C C . GLY A 1 79 ? 48.627 35.660 75.675 1.00 19.78 1714 GLY A C 1
ATOM 683 O O . GLY A 1 79 ? 47.972 35.681 74.633 1.00 19.98 1714 GLY A O 1
ATOM 684 N N . VAL A 1 80 ? 49.944 35.886 75.714 1.00 17.92 1715 VAL A N 1
ATOM 685 C CA . VAL A 1 80 ? 50.701 36.073 74.488 1.00 18.53 1715 VAL A CA 1
ATOM 686 C C . VAL A 1 80 ? 50.732 34.805 73.643 1.00 18.14 1715 VAL A C 1
ATOM 687 O O . VAL A 1 80 ? 50.553 34.876 72.430 1.00 17.98 1715 VAL A O 1
ATOM 691 N N . LEU A 1 81 ? 50.967 33.648 74.273 1.00 16.76 1716 LEU A N 1
ATOM 692 C CA . LEU A 1 81 ? 50.880 32.376 73.523 1.00 16.65 1716 LEU A CA 1
ATOM 693 C C . LEU A 1 81 ? 49.551 32.237 72.785 1.00 17.06 1716 LEU A C 1
ATOM 694 O O . LEU A 1 81 ? 49.512 31.870 71.591 1.00 18.19 1716 LEU A O 1
ATOM 699 N N . THR A 1 82 ? 48.466 32.530 73.500 1.00 17.92 1717 THR A N 1
ATOM 700 C CA . THR A 1 82 ? 47.127 32.446 72.925 1.00 19.16 1717 THR A CA 1
ATOM 701 C C . THR A 1 82 ? 46.976 33.376 71.722 1.00 19.25 1717 THR A C 1
ATOM 702 O O . THR A 1 82 ? 46.493 32.964 70.666 1.00 18.76 1717 THR A O 1
ATOM 706 N N . ASP A 1 83 ? 47.365 34.635 71.898 1.00 18.76 1718 ASP A N 1
ATOM 707 C CA . ASP A 1 83 ? 47.316 35.593 70.788 1.00 20.58 1718 ASP A CA 1
ATOM 708 C C . ASP A 1 83 ? 48.147 35.152 69.567 1.00 19.90 1718 ASP A C 1
ATOM 709 O O . ASP A 1 83 ? 47.723 35.282 68.412 1.00 19.79 1718 ASP A O 1
ATOM 714 N N . LEU A 1 84 ? 49.355 34.677 69.824 1.00 18.61 1719 LEU A N 1
ATOM 715 C CA . LEU A 1 84 ? 50.231 34.201 68.764 1.00 18.78 1719 LEU A CA 1
ATOM 716 C C . LEU A 1 84 ? 49.632 33.010 68.025 1.00 18.56 1719 LEU A C 1
ATOM 717 O O . LEU A 1 84 ? 49.639 32.956 66.771 1.00 18.47 1719 LEU A O 1
ATOM 722 N N . ARG A 1 85 ? 49.082 32.066 68.776 1.00 16.96 1720 ARG A N 1
ATOM 723 C CA . ARG A 1 85 ? 48.403 30.937 68.125 1.00 18.07 1720 ARG A CA 1
ATOM 724 C C . ARG A 1 85 ? 47.262 31.412 67.245 1.00 18.77 1720 ARG A C 1
ATOM 725 O O . ARG A 1 85 ? 47.139 30.986 66.088 1.00 19.97 1720 ARG A O 1
ATOM 733 N N . SER A 1 86 ? 46.443 32.306 67.772 1.00 20.26 1721 SER A N 1
ATOM 734 C CA . SER A 1 86 ? 45.335 32.840 66.947 1.00 21.61 1721 SER A CA 1
ATOM 735 C C . SER A 1 86 ? 45.828 33.551 65.685 1.00 21.26 1721 SER A C 1
ATOM 736 O O . SER A 1 86 ? 45.236 33.423 64.603 1.00 21.75 1721 SER A O 1
ATOM 739 N N . ALA A 1 87 ? 46.924 34.287 65.823 1.00 20.51 1722 ALA A N 1
ATOM 740 C CA . ALA A 1 87 ? 47.493 35.051 64.709 1.00 21.10 1722 ALA A CA 1
ATOM 741 C C . ALA A 1 87 ? 48.105 34.143 63.643 1.00 21.35 1722 ALA A C 1
ATOM 742 O O . ALA A 1 87 ? 48.089 34.488 62.448 1.00 21.18 1722 ALA A O 1
ATOM 744 N N . LEU A 1 88 ? 48.661 33.003 64.059 1.00 19.50 1723 LEU A N 1
ATOM 745 C CA . LEU A 1 88 ? 49.423 32.126 63.156 1.00 20.08 1723 LEU A CA 1
ATOM 746 C C . LEU A 1 88 ? 48.604 30.964 62.585 1.00 20.93 1723 LEU A C 1
ATOM 747 O O . LEU A 1 88 ? 48.720 30.647 61.392 1.00 23.13 1723 LEU A O 1
ATOM 752 N N . VAL A 1 89 ? 47.791 30.330 63.418 1.00 20.37 1724 VAL A N 1
ATOM 753 C CA . VAL A 1 89 ? 46.957 29.198 62.989 1.00 21.24 1724 VAL A CA 1
ATOM 754 C C . VAL A 1 89 ? 45.692 29.765 62.420 1.00 20.56 1724 VAL A C 1
ATOM 755 O O . VAL A 1 89 ? 44.653 29.872 63.082 1.00 20.32 1724 VAL A O 1
ATOM 759 N N . ASN A 1 90 ? 45.785 30.125 61.148 1.00 21.22 1725 ASN A N 1
ATOM 760 C CA . ASN A 1 90 ? 44.940 31.133 60.635 1.00 21.97 1725 ASN A CA 1
ATOM 761 C C . ASN A 1 90 ? 44.889 31.010 59.107 1.00 20.94 1725 ASN A C 1
ATOM 762 O O . ASN A 1 90 ? 45.940 30.963 58.472 1.00 21.30 1725 ASN A O 1
ATOM 767 N N . ASN A 1 91 ? 43.689 30.972 58.529 1.00 20.11 1726 ASN A N 1
ATOM 768 C CA . ASN A 1 91 ? 43.565 30.783 57.052 1.00 19.65 1726 ASN A CA 1
ATOM 769 C C . ASN A 1 91 ? 44.300 31.847 56.229 1.00 20.14 1726 ASN A C 1
ATOM 770 O O . ASN A 1 91 ? 44.917 31.536 55.190 1.00 19.06 1726 ASN A O 1
ATOM 775 N N . THR A 1 92 ? 44.252 33.100 56.679 1.00 20.01 1727 THR A N 1
ATOM 776 C CA . THR A 1 92 ? 44.966 34.183 55.940 1.00 19.96 1727 THR A CA 1
ATOM 777 C C . THR A 1 92 ? 46.479 33.991 55.960 1.00 19.56 1727 THR A C 1
ATOM 778 O O . THR A 1 92 ? 47.142 34.147 54.927 1.00 18.17 1727 THR A O 1
ATOM 782 N N . ILE A 1 93 ? 47.033 33.657 57.119 1.00 17.92 1728 ILE A N 1
ATOM 783 C CA . ILE A 1 93 ? 48.463 33.415 57.193 1.00 18.93 1728 ILE A CA 1
ATOM 784 C C . ILE A 1 93 ? 48.840 32.200 56.342 1.00 18.86 1728 ILE A C 1
ATOM 785 O O . ILE A 1 93 ? 49.861 32.199 55.593 1.00 19.13 1728 ILE A O 1
ATOM 790 N N . PHE A 1 94 ? 48.036 31.155 56.448 1.00 18.08 1729 PHE A N 1
ATOM 791 C CA . PHE A 1 94 ? 48.279 29.975 55.626 1.00 17.24 1729 PHE A CA 1
ATOM 792 C C . PHE A 1 94 ? 48.194 30.314 54.128 1.00 16.45 1729 PHE A C 1
ATOM 793 O O . PHE A 1 94 ? 49.017 29.838 53.326 1.00 15.67 1729 PHE A O 1
ATOM 801 N N . ALA A 1 95 ? 47.210 31.125 53.740 1.00 15.52 1730 ALA A N 1
ATOM 802 C CA . ALA A 1 95 ? 47.092 31.511 52.307 1.00 16.15 1730 ALA A CA 1
ATOM 803 C C . ALA A 1 95 ? 48.346 32.289 51.854 1.00 16.85 1730 ALA A C 1
ATOM 804 O O . ALA A 1 95 ? 48.873 32.068 50.759 1.00 15.89 1730 ALA A O 1
ATOM 806 N N . SER A 1 96 ? 48.839 33.189 52.708 1.00 16.96 1731 SER A N 1
ATOM 807 C CA A SER A 1 96 ? 50.026 33.964 52.348 0.50 17.09 1731 SER A CA 1
ATOM 808 C CA B SER A 1 96 ? 50.034 33.969 52.394 0.50 17.38 1731 SER A CA 1
ATOM 809 C C . SER A 1 96 ? 51.251 33.074 52.154 1.00 17.27 1731 SER A C 1
ATOM 810 O O . SER A 1 96 ? 52.050 33.323 51.264 1.00 17.58 1731 SER A O 1
ATOM 815 N N . LEU A 1 97 ? 51.408 32.042 52.987 1.00 17.24 1732 LEU A N 1
ATOM 816 C CA . LEU A 1 97 ? 52.563 31.161 52.878 1.00 16.95 1732 LEU A CA 1
ATOM 817 C C . LEU A 1 97 ? 52.391 30.258 51.641 1.00 16.56 1732 LEU A C 1
ATOM 818 O O . LEU A 1 97 ? 53.357 29.958 50.928 1.00 16.93 1732 LEU A O 1
ATOM 823 N N . ALA A 1 98 ? 51.153 29.825 51.368 1.00 16.29 1733 ALA A N 1
ATOM 824 C CA . ALA A 1 98 ? 50.913 29.000 50.187 1.00 15.71 1733 ALA A CA 1
ATOM 825 C C . ALA A 1 98 ? 51.377 29.724 48.913 1.00 16.63 1733 ALA A C 1
ATOM 826 O O . ALA A 1 98 ? 52.097 29.143 48.077 1.00 18.07 1733 ALA A O 1
ATOM 828 N N . VAL A 1 99 ? 50.963 30.980 48.759 1.00 16.85 1734 VAL A N 1
ATOM 829 C CA . VAL A 1 99 ? 51.364 31.689 47.530 1.00 17.31 1734 VAL A CA 1
ATOM 830 C C . VAL A 1 99 ? 52.861 32.035 47.544 1.00 17.50 1734 VAL A C 1
ATOM 831 O O . VAL A 1 99 ? 53.509 32.037 46.486 1.00 19.00 1734 VAL A O 1
ATOM 835 N N . LYS A 1 100 ? 53.425 32.275 48.727 1.00 18.07 1735 LYS A N 1
ATOM 836 C CA . LYS A 1 100 ? 54.866 32.533 48.797 1.00 18.77 1735 LYS A CA 1
ATOM 837 C C . LYS A 1 100 ? 55.671 31.377 48.204 1.00 18.86 1735 LYS A C 1
ATOM 838 O O . LYS A 1 100 ? 56.699 31.593 47.530 1.00 19.59 1735 LYS A O 1
ATOM 844 N N . TYR A 1 101 ? 55.168 30.160 48.427 1.00 18.25 1736 TYR A N 1
ATOM 845 C CA . TYR A 1 101 ? 55.835 28.939 47.999 1.00 19.02 1736 TYR A CA 1
ATOM 846 C C . TYR A 1 101 ? 55.180 28.319 46.751 1.00 18.91 1736 TYR A C 1
ATOM 847 O O . TYR A 1 101 ? 55.325 27.134 46.494 1.00 18.38 1736 TYR A O 1
ATOM 856 N N . ASP A 1 102 ? 54.487 29.150 45.968 1.00 17.91 1737 ASP A N 1
ATOM 857 C CA . ASP A 1 102 ? 54.018 28.774 44.611 1.00 18.36 1737 ASP A CA 1
ATOM 858 C C . ASP A 1 102 ? 52.882 27.740 44.551 1.00 17.07 1737 ASP A C 1
ATOM 859 O O . ASP A 1 102 ? 52.643 27.156 43.500 1.00 17.08 1737 ASP A O 1
ATOM 864 N N . TYR A 1 103 ? 52.165 27.523 45.661 1.00 16.12 1738 TYR A N 1
ATOM 865 C CA . TYR A 1 103 ? 51.096 26.523 45.640 1.00 16.26 1738 TYR A CA 1
ATOM 866 C C . TYR A 1 103 ? 50.057 26.851 44.576 1.00 16.73 1738 TYR A C 1
ATOM 867 O O . TYR A 1 103 ? 49.436 25.946 44.022 1.00 16.94 1738 TYR A O 1
ATOM 876 N N . HIS A 1 104 ? 49.859 28.140 44.287 1.00 16.70 1739 HIS A N 1
ATOM 877 C CA . HIS A 1 104 ? 48.822 28.526 43.319 1.00 17.33 1739 HIS A CA 1
ATOM 878 C C . HIS A 1 104 ? 49.148 28.040 41.926 1.00 17.49 1739 HIS A C 1
ATOM 879 O O . HIS A 1 104 ? 48.250 27.939 41.104 1.00 18.37 1739 HIS A O 1
ATOM 886 N N . LYS A 1 105 ? 50.422 27.750 41.654 1.00 17.60 1740 LYS A N 1
ATOM 887 C CA . LYS A 1 105 ? 50.813 27.278 40.301 1.00 18.81 1740 LYS A CA 1
ATOM 888 C C . LYS A 1 105 ? 50.393 25.824 40.031 1.00 19.92 1740 LYS A C 1
ATOM 889 O O . LYS A 1 105 ? 50.435 25.378 38.870 1.00 20.58 1740 LYS A O 1
ATOM 895 N N . TYR A 1 106 ? 50.022 25.109 41.102 1.00 19.56 1741 TYR A N 1
ATOM 896 C CA . TYR A 1 106 ? 49.715 23.670 41.047 1.00 20.21 1741 TYR A CA 1
ATOM 897 C C . TYR A 1 106 ? 48.276 23.359 41.442 1.00 20.45 1741 TYR A C 1
ATOM 898 O O . TYR A 1 106 ? 47.806 22.244 41.231 1.00 21.76 1741 TYR A O 1
ATOM 907 N N . PHE A 1 107 ? 47.582 24.363 41.977 1.00 19.86 1742 PHE A N 1
ATOM 908 C CA . PHE A 1 107 ? 46.185 24.248 42.445 1.00 18.16 1742 PHE A CA 1
ATOM 909 C C . PHE A 1 107 ? 45.277 23.845 41.293 1.00 18.33 1742 PHE A C 1
ATOM 910 O O . PHE A 1 107 ? 45.384 24.410 40.185 1.00 18.08 1742 PHE A O 1
ATOM 918 N N . LYS A 1 108 ? 44.440 22.834 41.545 1.00 16.83 1743 LYS A N 1
ATOM 919 C CA . LYS A 1 108 ? 43.466 22.351 40.559 1.00 18.41 1743 LYS A CA 1
ATOM 920 C C . LYS A 1 108 ? 42.026 22.807 40.860 1.00 18.39 1743 LYS A C 1
ATOM 921 O O . LYS A 1 108 ? 41.384 22.359 41.804 1.00 18.17 1743 LYS A O 1
ATOM 927 N N . ALA A 1 109 ? 41.496 23.658 39.996 1.00 18.56 1744 ALA A N 1
ATOM 928 C CA . ALA A 1 109 ? 40.131 24.167 40.185 1.00 18.24 1744 ALA A CA 1
ATOM 929 C C . ALA A 1 109 ? 39.580 24.616 38.823 1.00 18.57 1744 ALA A C 1
ATOM 930 O O . ALA A 1 109 ? 40.323 24.803 37.857 1.00 19.70 1744 ALA A O 1
ATOM 932 N N . VAL A 1 110 ? 38.264 24.767 38.756 1.00 18.55 1745 VAL A N 1
ATOM 933 C CA . VAL A 1 110 ? 37.625 25.344 37.561 1.00 19.87 1745 VAL A CA 1
ATOM 934 C C . VAL A 1 110 ? 36.814 26.509 38.104 1.00 20.17 1745 VAL A C 1
ATOM 935 O O . VAL A 1 110 ? 35.692 26.341 38.602 1.00 21.13 1745 VAL A O 1
ATOM 939 N N . SER A 1 111 ? 37.428 27.686 38.085 1.00 20.52 1746 SER A N 1
ATOM 940 C CA . SER A 1 111 ? 36.796 28.909 38.545 1.00 20.89 1746 SER A CA 1
ATOM 941 C C . SER A 1 111 ? 37.630 30.109 38.128 1.00 20.75 1746 SER A C 1
ATOM 942 O O . SER A 1 111 ? 38.519 30.539 38.849 1.00 20.88 1746 SER A O 1
ATOM 945 N N . PRO A 1 112 ? 37.335 30.666 36.958 1.00 20.93 1747 PRO A N 1
ATOM 946 C CA . PRO A 1 112 ? 38.076 31.863 36.516 1.00 20.99 1747 PRO A CA 1
ATOM 947 C C . PRO A 1 112 ? 38.066 32.923 37.588 1.00 21.63 1747 PRO A C 1
ATOM 948 O O . PRO A 1 112 ? 39.069 33.604 37.806 1.00 21.74 1747 PRO A O 1
ATOM 952 N N . GLU A 1 113 ? 36.944 33.076 38.277 1.00 22.41 1748 GLU A N 1
ATOM 953 C CA . GLU A 1 113 ? 36.838 34.135 39.256 1.00 22.65 1748 G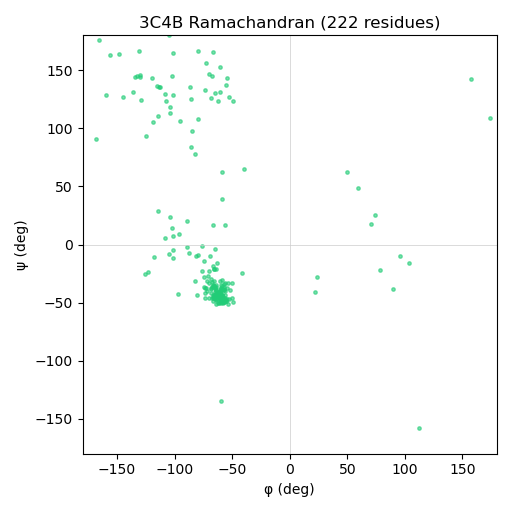LU A CA 1
ATOM 954 C C . GLU A 1 113 ? 37.717 33.909 40.459 1.00 22.74 1748 GLU A C 1
ATOM 955 O O . GLU A 1 113 ? 38.292 34.845 40.977 1.00 23.32 1748 GLU A O 1
ATOM 961 N N . LEU A 1 114 ? 37.812 32.651 40.900 1.00 22.58 1749 LEU A N 1
ATOM 962 C CA . LEU A 1 114 ? 38.707 32.311 41.994 1.00 22.00 1749 LEU A CA 1
ATOM 963 C C . LEU A 1 114 ? 40.162 32.580 41.572 1.00 21.84 1749 LEU A C 1
ATOM 964 O O . LEU A 1 114 ? 40.969 33.132 42.350 1.00 21.89 1749 LEU A O 1
ATOM 969 N N . PHE A 1 115 ? 40.502 32.220 40.335 1.00 21.48 1750 PHE A N 1
ATOM 970 C CA . PHE A 1 115 ? 41.887 32.394 39.895 1.00 21.90 1750 PHE A CA 1
ATOM 971 C C . PHE A 1 115 ? 42.255 33.868 39.766 1.00 22.03 1750 PHE A C 1
ATOM 972 O O . PHE A 1 115 ? 43.398 34.270 39.981 1.00 21.73 1750 PHE A O 1
ATOM 980 N N . HIS A 1 116 ? 41.260 34.677 39.461 1.00 22.84 1751 HIS A N 1
ATOM 981 C CA . HIS A 1 116 ? 41.472 36.112 39.451 1.00 23.38 1751 HIS A CA 1
ATOM 982 C C . HIS A 1 116 ? 41.768 36.615 40.863 1.00 22.45 1751 HIS A C 1
ATOM 983 O O . HIS A 1 116 ? 42.703 37.402 41.083 1.00 21.82 1751 HIS A O 1
ATOM 990 N N . VAL A 1 117 ? 40.982 36.170 41.835 1.00 21.24 1752 VAL A N 1
ATOM 991 C CA . VAL A 1 117 ? 41.256 36.545 43.231 1.00 21.42 1752 VAL A CA 1
ATOM 992 C C . VAL A 1 117 ? 42.657 36.083 43.634 1.00 19.50 1752 VAL A C 1
ATOM 993 O O . VAL A 1 117 ? 43.389 36.828 44.273 1.00 20.29 1752 VAL A O 1
ATOM 997 N N . ILE A 1 118 ? 43.009 34.850 43.259 1.00 19.47 1753 ILE A N 1
ATOM 998 C CA . ILE A 1 118 ? 44.330 34.324 43.538 1.00 18.82 1753 ILE A CA 1
ATOM 999 C C . ILE A 1 118 ? 45.413 35.220 42.908 1.00 19.95 1753 ILE A C 1
ATOM 1000 O O . ILE A 1 118 ? 46.343 35.645 43.602 1.00 19.21 1753 ILE A O 1
ATOM 1005 N N . ASP A 1 119 ? 45.289 35.541 41.625 1.00 19.98 1754 ASP A N 1
ATOM 1006 C CA . ASP A 1 119 ? 46.315 36.362 40.962 1.00 21.86 1754 ASP A CA 1
ATOM 1007 C C . ASP A 1 119 ? 46.513 37.697 41.703 1.00 22.04 1754 ASP A C 1
ATOM 1008 O O . ASP A 1 119 ? 47.642 38.158 41.922 1.00 21.75 1754 ASP A O 1
ATOM 1013 N N . ASP A 1 120 ? 45.413 38.329 42.096 1.00 21.95 1755 ASP A N 1
ATOM 1014 C CA . ASP A 1 120 ? 45.514 39.617 42.765 1.00 22.44 1755 ASP A CA 1
ATOM 1015 C C . ASP A 1 120 ? 46.189 39.471 44.127 1.00 21.47 1755 ASP A C 1
ATOM 1016 O O . ASP A 1 120 ? 46.954 40.337 44.558 1.00 21.38 1755 ASP A O 1
ATOM 1021 N N . PHE A 1 121 ? 45.914 38.353 44.796 1.00 20.11 1756 PHE A N 1
ATOM 1022 C CA . PHE A 1 121 ? 46.475 38.107 46.115 1.00 19.68 1756 PHE A CA 1
ATOM 1023 C C . PHE A 1 121 ? 47.964 37.801 45.992 1.00 19.51 1756 PHE A C 1
ATOM 1024 O O . PHE A 1 121 ? 48.751 38.275 46.782 1.00 21.14 1756 PHE A O 1
ATOM 1032 N N . VAL A 1 122 ? 48.346 37.038 44.965 1.00 20.11 1757 VAL A N 1
ATOM 1033 C CA . VAL A 1 122 ? 49.759 36.705 44.751 1.00 20.72 1757 VAL A CA 1
ATOM 1034 C C . VAL A 1 122 ? 50.558 37.990 44.529 1.00 22.25 1757 VAL A C 1
ATOM 1035 O O . VAL A 1 122 ? 51.633 38.187 45.100 1.00 22.30 1757 VAL A O 1
ATOM 1039 N N . LYS A 1 123 ? 50.002 38.849 43.689 1.00 22.66 1758 LYS A N 1
ATOM 1040 C CA . LYS A 1 123 ? 50.661 40.115 43.321 1.00 25.09 1758 LYS A CA 1
ATOM 1041 C C . LYS A 1 123 ? 50.824 41.026 44.534 1.00 26.45 1758 LYS A C 1
ATOM 1042 O O . LYS A 1 123 ? 51.914 41.577 44.773 1.00 27.79 1758 LYS A O 1
ATOM 1048 N N . PHE A 1 124 ? 49.753 41.170 45.318 1.00 26.94 1759 PHE A N 1
ATOM 1049 C CA . PHE A 1 124 ? 49.780 41.948 46.552 1.00 28.65 1759 PHE A CA 1
ATOM 1050 C C . PHE A 1 124 ? 50.851 41.432 47.522 1.00 28.74 1759 PHE A C 1
ATOM 1051 O O . PHE A 1 124 ? 51.647 42.209 48.067 1.00 29.17 1759 PHE A O 1
ATOM 1059 N N . GLN A 1 125 ? 50.863 40.121 47.744 1.00 28.24 1760 GLN A N 1
ATOM 1060 C CA . GLN A 1 125 ? 51.798 39.516 48.691 1.00 29.21 1760 GLN A CA 1
ATOM 1061 C C . GLN A 1 125 ? 53.246 39.692 48.222 1.00 30.74 1760 GLN A C 1
ATOM 1062 O O . GLN A 1 125 ? 54.136 39.984 49.022 1.00 30.65 1760 GLN A O 1
ATOM 1068 N N . LEU A 1 126 ? 53.474 39.547 46.924 1.00 33.36 1761 LEU A N 1
ATOM 1069 C CA . LEU A 1 126 ? 54.814 39.769 46.371 1.00 36.71 1761 LEU A CA 1
ATOM 1070 C C . LEU A 1 126 ? 55.283 41.197 46.625 1.00 39.02 1761 LEU A C 1
ATOM 1071 O O . LEU A 1 126 ? 56.394 41.417 47.106 1.00 39.75 1761 LEU A O 1
ATOM 1076 N N . GLU A 1 127 ? 54.437 42.166 46.296 1.00 41.89 1762 GLU A N 1
ATOM 1077 C CA . GLU A 1 127 ? 54.752 43.561 46.561 1.00 44.62 1762 GLU A CA 1
ATOM 1078 C C . GLU A 1 127 ? 54.992 43.769 48.057 1.00 46.37 1762 GLU A C 1
ATOM 1079 O O . GLU A 1 127 ? 55.997 44.351 48.454 1.00 46.98 1762 GLU A O 1
ATOM 1085 N N . LYS A 1 128 ? 54.079 43.278 48.888 1.00 48.15 1763 LYS A N 1
ATOM 1086 C CA . LYS A 1 128 ? 54.197 43.464 50.333 1.00 50.19 1763 LYS A CA 1
ATOM 1087 C C . LYS A 1 128 ? 55.552 42.980 50.861 1.00 51.69 1763 LYS A C 1
ATOM 1088 O O . LYS A 1 128 ? 56.113 43.560 51.795 1.00 51.98 1763 LYS A O 1
ATOM 1094 N N . ASN A 1 129 ? 56.089 41.934 50.241 1.00 53.44 1764 ASN A N 1
ATOM 1095 C CA . ASN A 1 129 ? 57.202 41.189 50.820 1.00 55.04 1764 ASN A CA 1
ATOM 1096 C C . ASN A 1 129 ? 58.556 41.383 50.130 1.00 55.98 1764 ASN A C 1
ATOM 1097 O O . ASN A 1 129 ? 59.544 40.733 50.484 1.00 56.12 1764 ASN A O 1
ATOM 1102 N N . GLU A 1 130 ? 58.602 42.283 49.155 1.00 57.11 1765 GLU A N 1
ATOM 1103 C CA . GLU A 1 130 ? 59.837 42.522 48.402 1.00 58.25 1765 GLU A CA 1
ATOM 1104 C C . GLU A 1 130 ? 61.070 42.545 49.308 1.00 58.52 1765 GLU A C 1
ATOM 1105 O O . GLU A 1 130 ? 62.054 43.243 49.030 1.00 58.96 1765 GLU A O 1
ATOM 1111 N N . GLU A 1 149 ? 41.743 46.617 54.717 1.00 47.92 1784 GLU A N 1
ATOM 1112 C CA . GLU A 1 149 ? 42.529 46.277 53.538 1.00 47.98 1784 GLU A CA 1
ATOM 1113 C C . GLU A 1 149 ? 41.656 45.652 52.450 1.00 47.16 1784 GLU A C 1
ATOM 1114 O O . GLU A 1 149 ? 40.739 44.878 52.742 1.00 47.74 1784 GLU A O 1
ATOM 1120 N N . ASP A 1 150 ? 41.950 45.985 51.196 1.00 45.26 1785 ASP A N 1
ATOM 1121 C CA . ASP A 1 150 ? 41.004 45.746 50.102 1.00 43.22 1785 ASP A CA 1
ATOM 1122 C C . ASP A 1 150 ? 41.465 44.721 49.063 1.00 41.16 1785 ASP A C 1
ATOM 1123 O O . ASP A 1 150 ? 41.098 44.812 47.879 1.00 40.35 1785 ASP A O 1
ATOM 1128 N N . ILE A 1 151 ? 42.279 43.766 49.503 1.00 38.13 1786 ILE A N 1
ATOM 1129 C CA . ILE A 1 151 ? 42.621 42.610 48.684 1.00 35.81 1786 ILE A CA 1
ATOM 1130 C C . ILE A 1 151 ? 41.886 41.408 49.277 1.00 33.91 1786 ILE A C 1
ATOM 1131 O O . ILE A 1 151 ? 42.030 41.126 50.461 1.00 34.03 1786 ILE A O 1
ATOM 1136 N N . GLU A 1 152 ? 41.070 40.732 48.475 1.00 30.88 1787 GLU A N 1
ATOM 1137 C CA . GLU A 1 152 ? 40.314 39.580 48.983 1.00 28.21 1787 GLU A CA 1
ATOM 1138 C C . GLU A 1 152 ? 41.268 38.404 49.177 1.00 26.05 1787 GLU A C 1
ATOM 1139 O O . GLU A 1 152 ? 42.056 38.105 48.294 1.00 25.18 1787 GLU A O 1
ATOM 1145 N N . VAL A 1 153 ? 41.188 37.727 50.329 1.00 24.83 1788 VAL A N 1
ATOM 1146 C CA . VAL A 1 153 ? 42.022 36.542 50.567 1.00 23.15 1788 VAL A CA 1
ATOM 1147 C C . VAL A 1 153 ? 41.337 35.292 49.993 1.00 21.86 1788 VAL A C 1
ATOM 1148 O O . VAL A 1 153 ? 40.176 35.030 50.312 1.00 21.45 1788 VAL A O 1
ATOM 1152 N N . PRO A 1 154 ? 42.035 34.542 49.109 1.00 21.25 1789 PRO A N 1
ATOM 1153 C CA . PRO A 1 154 ? 41.447 33.350 48.543 1.00 20.53 1789 PRO A CA 1
ATOM 1154 C C . PRO A 1 154 ? 41.582 32.241 49.591 1.00 19.19 1789 PRO A C 1
ATOM 1155 O O . PRO A 1 154 ? 42.690 31.766 49.851 1.00 18.68 1789 PRO A O 1
ATOM 1159 N N . LYS A 1 155 ? 40.468 31.871 50.198 1.00 19.16 1790 LYS A N 1
ATOM 1160 C CA . LYS A 1 155 ? 40.526 30.898 51.314 1.00 19.06 1790 LYS A CA 1
ATOM 1161 C C . LYS A 1 155 ? 41.107 29.565 50.854 1.00 17.77 1790 LYS A C 1
ATOM 1162 O O . LYS A 1 155 ? 41.742 28.887 51.643 1.00 17.73 1790 LYS A O 1
ATOM 1168 N N . ALA A 1 156 ? 40.893 29.197 49.591 1.00 17.69 1791 ALA A N 1
ATOM 1169 C CA . ALA A 1 156 ? 41.414 27.909 49.091 1.00 16.96 1791 ALA A CA 1
ATOM 1170 C C . ALA A 1 156 ? 42.932 27.833 49.240 1.00 16.26 1791 ALA A C 1
ATOM 1171 O O . ALA A 1 156 ? 43.489 26.745 49.337 1.00 15.80 1791 ALA A O 1
ATOM 1181 N N . GLY A 1 158 ? 44.746 28.957 51.755 1.00 14.62 1793 GLY A N 1
ATOM 1182 C CA . GLY A 1 158 ? 44.946 28.513 53.153 1.00 14.88 1793 GLY A CA 1
ATOM 1183 C C . GLY A 1 158 ? 44.572 27.030 53.247 1.00 15.97 1793 GLY A C 1
ATOM 1184 O O . GLY A 1 158 ? 45.287 26.229 53.858 1.00 16.62 1793 GLY A O 1
ATOM 1185 N N . ASP A 1 159 ? 43.488 26.665 52.577 1.00 15.88 1794 ASP A N 1
ATOM 1186 C CA . ASP A 1 159 ? 42.997 25.276 52.598 1.00 16.15 1794 ASP A CA 1
ATOM 1187 C C . ASP A 1 159 ? 44.072 24.310 52.105 1.00 14.97 1794 ASP A C 1
ATOM 1188 O O . ASP A 1 159 ? 44.300 23.256 52.725 1.00 15.10 1794 ASP A O 1
ATOM 1193 N N . ILE A 1 160 ? 44.693 24.618 50.960 1.00 14.76 1795 ILE A N 1
ATOM 1194 C CA . ILE A 1 160 ? 45.684 23.667 50.435 1.00 14.88 1795 ILE A CA 1
ATOM 1195 C C . ILE A 1 160 ? 47.027 23.699 51.183 1.00 15.58 1795 ILE A C 1
ATOM 1196 O O . ILE A 1 160 ? 47.781 22.734 51.134 1.00 15.12 1795 ILE A O 1
ATOM 1201 N N . PHE A 1 161 ? 47.346 24.808 51.858 1.00 14.82 1796 PHE A N 1
ATOM 1202 C CA . PHE A 1 161 ? 48.534 24.780 52.730 1.00 15.35 1796 PHE A CA 1
ATOM 1203 C C . PHE A 1 161 ? 48.288 23.704 53.786 1.00 15.09 1796 PHE A C 1
ATOM 1204 O O . PHE A 1 161 ? 49.199 22.936 54.122 1.00 17.04 1796 PHE A O 1
ATOM 1212 N N . GLU A 1 162 ? 47.054 23.634 54.283 1.00 15.41 1797 GLU A N 1
ATOM 1213 C CA . GLU A 1 162 ? 46.678 22.616 55.287 1.00 15.09 1797 GLU A CA 1
ATOM 1214 C C . GLU A 1 162 ? 46.563 21.231 54.652 1.00 14.20 1797 GLU A C 1
ATOM 1215 O O . GLU A 1 162 ? 47.124 20.269 55.178 1.00 13.82 1797 GLU A O 1
ATOM 1221 N N . SER A 1 163 ? 45.895 21.117 53.499 1.00 14.68 1798 SER A N 1
ATOM 1222 C CA . SER A 1 163 ? 45.655 19.763 52.950 1.00 13.99 1798 SER A CA 1
ATOM 1223 C C . SER A 1 163 ? 47.005 19.140 52.542 1.00 14.69 1798 SER A C 1
ATOM 1224 O O . SER A 1 163 ? 47.187 17.911 52.657 1.00 15.76 1798 SER A O 1
ATOM 1227 N N . LEU A 1 164 ? 47.947 19.948 52.055 1.00 15.57 1799 LEU A N 1
ATOM 1228 C CA . LEU A 1 164 ? 49.240 19.342 51.699 1.00 16.50 1799 LEU A CA 1
ATOM 1229 C C . LEU A 1 164 ? 49.964 18.760 52.933 1.00 16.38 1799 LEU A C 1
ATOM 1230 O O . LEU A 1 164 ? 50.667 17.746 52.841 1.00 16.75 1799 LEU A O 1
ATOM 1235 N N . ALA A 1 165 ? 49.848 19.432 54.077 1.00 16.21 1800 ALA A N 1
ATOM 1236 C CA . ALA A 1 165 ? 50.413 18.900 55.289 1.00 15.72 1800 ALA A CA 1
ATOM 1237 C C . ALA A 1 165 ? 49.770 17.539 55.591 1.00 15.74 1800 ALA A C 1
ATOM 1238 O O . ALA A 1 165 ? 50.455 16.580 55.968 1.00 16.34 1800 ALA A O 1
ATOM 1240 N N . GLY A 1 166 ? 48.449 17.450 55.457 1.00 14.76 1801 GLY A N 1
ATOM 1241 C CA . GLY A 1 166 ? 47.770 16.173 55.659 1.00 16.08 1801 GLY A CA 1
ATOM 1242 C C . GLY A 1 166 ? 48.255 15.110 54.673 1.00 14.88 1801 GLY A C 1
ATOM 1243 O O . GLY A 1 166 ? 48.425 13.930 55.019 1.00 15.36 1801 GLY A O 1
ATOM 1244 N N . ALA A 1 167 ? 48.450 15.506 53.419 1.00 15.32 1802 ALA A N 1
ATOM 1245 C CA . ALA A 1 167 ? 48.927 14.570 52.398 1.00 14.70 1802 ALA A CA 1
ATOM 1246 C C . ALA A 1 167 ? 50.323 14.036 52.704 1.00 14.89 1802 ALA A C 1
ATOM 1247 O O . ALA A 1 167 ? 50.577 12.830 52.553 1.00 16.08 1802 ALA A O 1
ATOM 1249 N N . ILE A 1 168 ? 51.240 14.922 53.115 1.00 14.54 1803 ILE A N 1
ATOM 1250 C CA . ILE A 1 168 ? 52.613 14.509 53.479 1.00 14.29 1803 ILE A CA 1
ATOM 1251 C C . ILE A 1 168 ? 52.542 13.566 54.691 1.00 15.43 1803 ILE A C 1
ATOM 1252 O O . ILE A 1 168 ? 53.153 12.491 54.724 1.00 16.50 1803 ILE A O 1
ATOM 1257 N N . TYR A 1 169 ? 51.697 13.916 55.652 1.00 16.12 1804 TYR A N 1
ATOM 1258 C CA . TYR A 1 169 ? 51.519 13.056 56.818 1.00 16.51 1804 TYR A CA 1
ATOM 1259 C C . TYR A 1 169 ? 51.097 11.644 56.362 1.00 17.62 1804 TYR A C 1
ATOM 1260 O O . TYR A 1 169 ? 51.693 10.643 56.778 1.00 17.31 1804 TYR A O 1
ATOM 1282 N N . ASP A 1 171 ? 51.318 10.204 53.333 1.00 16.78 1806 ASP A N 1
ATOM 1283 C CA . ASP A 1 171 ? 52.290 9.585 52.428 1.00 17.14 1806 ASP A CA 1
ATOM 1284 C C . ASP A 1 171 ? 53.507 9.043 53.149 1.00 18.06 1806 ASP A C 1
ATOM 1285 O O . ASP A 1 171 ? 54.143 8.095 52.675 1.00 18.80 1806 ASP A O 1
ATOM 1290 N N . SER A 1 172 ? 53.830 9.644 54.287 1.00 17.75 1807 SER A N 1
ATOM 1291 C CA . SER A 1 172 ? 55.059 9.318 55.038 1.00 18.89 1807 SER A CA 1
ATOM 1292 C C . SER A 1 172 ? 54.757 8.309 56.146 1.00 19.58 1807 SER A C 1
ATOM 1293 O O . SER A 1 172 ? 55.610 8.054 57.015 1.00 21.86 1807 SER A O 1
ATOM 1296 N N . GLY A 1 173 ? 53.544 7.760 56.143 1.00 19.08 1808 GLY A N 1
ATOM 1297 C CA . GLY A 1 173 ? 53.165 6.748 57.138 1.00 19.67 1808 GLY A CA 1
ATOM 1298 C C . GLY A 1 173 ? 52.824 7.361 58.491 1.00 19.70 1808 GLY A C 1
ATOM 1299 O O . GLY A 1 173 ? 53.146 6.806 59.545 1.00 20.23 1808 GLY A O 1
ATOM 1308 N N . SER A 1 175 ? 53.791 10.427 59.748 1.00 19.25 1810 SER A N 1
ATOM 1309 C CA . SER A 1 175 ? 54.931 11.047 60.410 1.00 17.68 1810 SER A CA 1
ATOM 1310 C C . SER A 1 175 ? 54.784 12.561 60.585 1.00 18.13 1810 SER A C 1
ATOM 1311 O O . SER A 1 175 ? 54.966 13.325 59.641 1.00 17.74 1810 SER A O 1
ATOM 1314 N N . LEU A 1 176 ? 54.575 12.996 61.823 1.00 17.14 1811 LEU A N 1
ATOM 1315 C CA . LEU A 1 176 ? 54.630 14.440 62.131 1.00 17.42 1811 LEU A CA 1
ATOM 1316 C C . LEU A 1 176 ? 56.039 14.980 61.893 1.00 17.99 1811 LEU A C 1
ATOM 1317 O O . LEU A 1 176 ? 56.204 16.139 61.499 1.00 19.25 1811 LEU A O 1
ATOM 1322 N N . GLU A 1 177 ? 57.053 14.158 62.171 1.00 18.34 1812 GLU A N 1
ATOM 1323 C CA . GLU A 1 177 ? 58.425 14.587 61.975 1.00 18.90 1812 GLU A CA 1
ATOM 1324 C C . GLU A 1 177 ? 58.672 14.948 60.486 1.00 18.63 1812 GLU A C 1
ATOM 1325 O O . GLU A 1 177 ? 59.230 16.005 60.189 1.00 18.84 1812 GLU A O 1
ATOM 1331 N N . VAL A 1 178 ? 58.208 14.110 59.562 1.00 16.91 1813 VAL A N 1
ATOM 1332 C CA . VAL A 1 178 ? 58.429 14.387 58.138 1.00 17.50 1813 VAL A CA 1
ATOM 1333 C C . VAL A 1 178 ? 57.629 15.650 57.753 1.00 17.81 1813 VAL A C 1
ATOM 1334 O O . VAL A 1 178 ? 58.126 16.544 57.073 1.00 18.08 1813 VAL A O 1
ATOM 1338 N N . VAL A 1 179 ? 56.379 15.728 58.195 1.00 17.47 1814 VAL A N 1
ATOM 1339 C CA . VAL A 1 179 ? 55.605 16.979 57.955 1.00 16.66 1814 VAL A CA 1
ATOM 1340 C C . VAL A 1 179 ? 56.398 18.222 58.363 1.00 16.51 1814 VAL A C 1
ATOM 1341 O O . VAL A 1 179 ? 56.486 19.186 57.596 1.00 16.53 1814 VAL A O 1
ATOM 1345 N N . TRP A 1 180 ? 56.956 18.222 59.569 1.00 17.15 1815 TRP A N 1
ATOM 1346 C CA . TRP A 1 180 ? 57.600 19.448 60.062 1.00 16.75 1815 TRP A CA 1
ATOM 1347 C C . TRP A 1 180 ? 58.943 19.654 59.351 1.00 17.32 1815 TRP A C 1
ATOM 1348 O O . TRP A 1 180 ? 59.387 20.795 59.206 1.00 17.44 1815 TRP A O 1
ATOM 1359 N N . GLN A 1 181 ? 59.570 18.570 58.911 1.00 17.24 1816 GLN A N 1
ATOM 1360 C CA . GLN A 1 181 ? 60.786 18.700 58.096 1.00 17.94 1816 GLN A CA 1
ATOM 1361 C C . GLN A 1 181 ? 60.500 19.550 56.856 1.00 18.03 1816 GLN A C 1
ATOM 1362 O O . GLN A 1 181 ? 61.319 20.381 56.467 1.00 17.53 1816 GLN A O 1
ATOM 1368 N N . VAL A 1 182 ? 59.323 19.340 56.268 1.00 17.45 1817 VAL A N 1
ATOM 1369 C CA . VAL A 1 182 ? 58.919 20.066 55.066 1.00 18.01 1817 VAL A CA 1
ATOM 1370 C C . VAL A 1 182 ? 58.392 21.463 55.397 1.00 17.79 1817 VAL A C 1
ATOM 1371 O O . VAL A 1 182 ? 58.736 22.439 54.689 1.00 18.36 1817 VAL A O 1
ATOM 1375 N N . TYR A 1 183 ? 57.563 21.537 56.449 1.00 16.72 1818 TYR A N 1
ATOM 1376 C CA . TYR A 1 183 ? 56.832 22.758 56.776 1.00 16.90 1818 TYR A CA 1
ATOM 1377 C C . TYR A 1 183 ? 57.645 23.795 57.566 1.00 17.08 1818 TYR A C 1
ATOM 1378 O O . TYR A 1 183 ? 57.399 24.990 57.442 1.00 17.58 1818 TYR A O 1
ATOM 1387 N N . TYR A 1 184 ? 58.584 23.356 58.403 1.00 17.35 1819 TYR A N 1
ATOM 1388 C CA . TYR A 1 184 ? 59.318 24.281 59.271 1.00 18.59 1819 TYR A CA 1
ATOM 1389 C C . TYR A 1 184 ? 60.020 25.377 58.453 1.00 18.33 1819 TYR A C 1
ATOM 1390 O O . TYR A 1 184 ? 59.924 26.565 58.772 1.00 18.31 1819 TYR A O 1
ATOM 1399 N N . PRO A 1 185 ? 60.740 24.983 57.397 1.00 18.66 1820 PRO A N 1
ATOM 1400 C CA . PRO A 1 185 ? 61.428 25.988 56.592 1.00 19.13 1820 PRO A CA 1
ATOM 1401 C C . PRO A 1 185 ? 60.460 27.008 56.016 1.00 18.92 1820 PRO A C 1
ATOM 1402 O O . PRO A 1 185 ? 60.831 28.177 55.856 1.00 20.25 1820 PRO A O 1
ATOM 1422 N N . GLN A 1 188 ? 58.830 28.841 59.748 1.00 23.58 1823 GLN A N 1
ATOM 1423 C CA . GLN A 1 188 ? 59.626 29.393 60.841 1.00 24.15 1823 GLN A CA 1
ATOM 1424 C C . GLN A 1 188 ? 59.940 30.888 60.640 1.00 24.08 1823 GLN A C 1
ATOM 1425 O O . GLN A 1 188 ? 59.900 31.666 61.597 1.00 23.88 1823 GLN A O 1
ATOM 1431 N N . PRO A 1 189 ? 60.214 31.327 59.407 1.00 24.16 1824 PRO A N 1
ATOM 1432 C CA . PRO A 1 189 ? 60.513 32.756 59.359 1.00 24.29 1824 PRO A CA 1
ATOM 1433 C C . PRO A 1 189 ? 59.342 33.694 59.727 1.00 23.72 1824 PRO A C 1
ATOM 1434 O O . PRO A 1 189 ? 59.550 34.738 60.361 1.00 23.68 1824 PRO A O 1
ATOM 1438 N N . LEU A 1 190 ? 58.129 33.308 59.351 1.00 22.12 1825 LEU A N 1
ATOM 1439 C CA . LEU A 1 190 ? 56.962 34.100 59.704 1.00 21.20 1825 LEU A CA 1
ATOM 1440 C C . LEU A 1 190 ? 56.666 33.928 61.199 1.00 21.36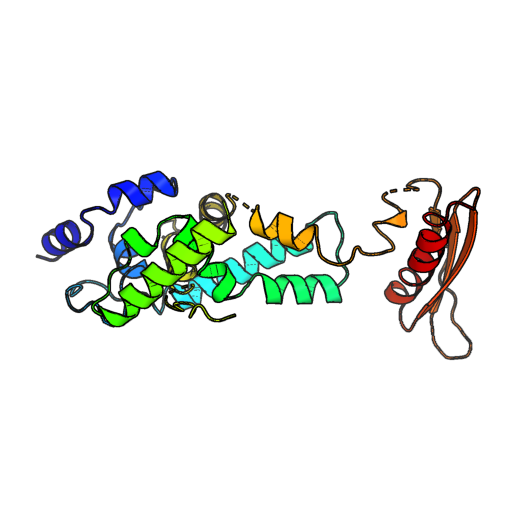 1825 LEU A C 1
ATOM 1441 O O . LEU A 1 190 ? 56.340 34.903 61.893 1.00 20.11 1825 LEU A O 1
ATOM 1446 N N . ILE A 1 191 ? 56.782 32.695 61.704 1.00 20.12 1826 ILE A N 1
ATOM 1447 C CA . ILE A 1 191 ? 56.545 32.478 63.135 1.00 20.34 1826 ILE A CA 1
ATOM 1448 C C . ILE A 1 191 ? 57.525 33.338 63.936 1.00 20.18 1826 ILE A C 1
ATOM 1449 O O . ILE A 1 191 ? 57.160 33.991 64.910 1.00 20.09 1826 ILE A O 1
ATOM 1454 N N . GLU A 1 192 ? 58.778 33.320 63.511 1.00 20.56 1827 GLU A N 1
ATOM 1455 C CA . GLU A 1 192 ? 59.815 34.049 64.233 1.00 22.19 1827 GLU A CA 1
ATOM 1456 C C . GLU A 1 192 ? 59.517 35.554 64.158 1.00 22.43 1827 GLU A C 1
ATOM 1457 O O . GLU A 1 192 ? 59.677 36.267 65.142 1.00 22.11 1827 GLU A O 1
ATOM 1463 N N . LYS A 1 193 ? 59.080 36.037 62.998 1.00 22.02 1828 LYS A N 1
ATOM 1464 C CA . LYS A 1 193 ? 58.770 37.466 62.850 1.00 22.88 1828 LYS A CA 1
ATOM 1465 C C . LYS A 1 193 ? 57.636 37.895 63.820 1.00 22.39 1828 LYS A C 1
ATOM 1466 O O . LYS A 1 193 ? 57.770 38.879 64.570 1.00 21.33 1828 LYS A O 1
ATOM 1472 N N . PHE A 1 194 ? 56.530 37.132 63.820 1.00 21.36 1829 PHE A N 1
ATOM 1473 C CA . PHE A 1 194 ? 55.431 37.411 64.739 1.00 21.94 1829 PHE A CA 1
ATOM 1474 C C . PHE A 1 194 ? 55.871 37.294 66.203 1.00 21.42 1829 PHE A C 1
ATOM 1475 O O . PHE A 1 194 ? 55.480 38.123 67.037 1.00 21.25 1829 PHE A O 1
ATOM 1483 N N . SER A 1 195 ? 56.671 36.276 66.515 1.00 19.74 1830 SER A N 1
ATOM 1484 C CA . SER A 1 195 ? 57.093 36.018 67.888 1.00 20.17 1830 SER A CA 1
ATOM 1485 C C . SER A 1 195 ? 58.017 37.118 68.390 1.00 20.47 1830 SER A C 1
ATOM 1486 O O . SER A 1 195 ? 58.028 37.450 69.572 1.00 20.67 1830 SER A O 1
ATOM 1489 N N . ALA A 1 196 ? 58.791 37.685 67.464 1.00 21.94 1831 ALA A N 1
ATOM 1490 C CA . ALA A 1 196 ? 59.728 38.757 67.833 1.00 22.61 1831 ALA A CA 1
ATOM 1491 C C . ALA A 1 196 ? 59.024 40.078 68.048 1.00 23.74 1831 ALA A C 1
ATOM 1492 O O . ALA A 1 196 ? 59.554 40.963 68.735 1.00 24.96 1831 ALA A O 1
ATOM 1494 N N A ASN A 1 197 ? 57.831 40.224 67.495 0.50 23.64 1832 ASN A N 1
ATOM 1495 N N B ASN A 1 197 ? 57.832 40.248 67.485 0.50 24.39 1832 ASN A N 1
ATOM 1496 C CA A ASN A 1 197 ? 57.169 41.516 67.560 0.50 24.10 1832 ASN A CA 1
ATOM 1497 C CA B ASN A 1 197 ? 57.180 41.557 67.594 0.50 25.43 1832 ASN A CA 1
ATOM 1498 C C A ASN A 1 197 ? 56.113 41.685 68.649 0.50 24.06 1832 ASN A C 1
ATOM 1499 C C B ASN A 1 197 ? 55.906 41.642 68.443 0.50 25.03 1832 ASN A C 1
ATOM 1500 O O A ASN A 1 197 ? 55.796 42.815 69.026 0.50 23.72 1832 ASN A O 1
ATOM 1501 O O B ASN A 1 197 ? 55.223 42.670 68.443 0.50 25.22 1832 ASN A O 1
ATOM 1510 N N . VAL A 1 198 ? 55.594 40.576 69.172 1.00 23.92 1833 VAL A N 1
ATOM 1511 C CA . VAL A 1 198 ? 54.566 40.648 70.218 1.00 24.43 1833 VAL A CA 1
ATOM 1512 C C . VAL A 1 198 ? 55.198 41.247 71.488 1.00 24.91 1833 VAL A C 1
ATOM 1513 O O . VAL A 1 198 ? 56.425 41.290 71.597 1.00 23.71 1833 VAL A O 1
ATOM 1517 N N . PRO A 1 199 ? 54.369 41.726 72.435 1.00 25.73 1834 PRO A N 1
ATOM 1518 C CA . PRO A 1 199 ? 54.949 42.219 73.688 1.00 26.06 1834 PRO A CA 1
ATOM 1519 C C . PRO A 1 199 ? 55.817 41.151 74.344 1.00 25.30 1834 PRO A C 1
ATOM 1520 O O . PRO A 1 199 ? 55.425 39.968 74.376 1.00 25.82 1834 PRO A O 1
ATOM 1524 N N . ARG A 1 200 ? 56.982 41.567 74.843 1.00 25.24 1835 ARG A N 1
ATOM 1525 C CA . ARG A 1 200 ? 57.861 40.688 75.615 1.00 25.57 1835 ARG A CA 1
ATOM 1526 C C . ARG A 1 200 ? 57.275 40.369 76.989 1.00 25.55 1835 ARG A C 1
ATOM 1527 O O . ARG A 1 200 ? 56.625 41.223 77.609 1.00 25.81 1835 ARG A O 1
ATOM 1535 N N . SER A 1 201 ? 57.531 39.161 77.489 1.00 24.55 1836 SER A N 1
ATOM 1536 C CA . SER A 1 201 ? 57.218 38.813 78.860 1.00 25.62 1836 SER A CA 1
ATOM 1537 C C . SER A 1 201 ? 58.170 39.620 79.714 1.00 24.48 1836 SER A C 1
ATOM 1538 O O . SER A 1 201 ? 59.392 39.523 79.513 1.00 24.86 1836 SER A O 1
ATOM 1541 N N . PRO A 1 202 ? 57.633 40.390 80.673 1.00 23.50 1837 PRO A N 1
ATOM 1542 C CA . PRO A 1 202 ? 58.559 41.276 81.412 1.00 23.14 1837 PRO A CA 1
ATOM 1543 C C . PRO A 1 202 ? 59.566 40.511 82.254 1.00 21.59 1837 PRO A C 1
ATOM 1544 O O . PRO A 1 202 ? 60.691 40.968 82.402 1.00 20.14 1837 PRO A O 1
ATOM 1548 N N . VAL A 1 203 ? 59.196 39.331 82.776 1.00 20.71 1838 VAL A N 1
ATOM 1549 C CA . VAL A 1 203 ? 60.179 38.533 83.519 1.00 20.87 1838 VAL A CA 1
ATOM 1550 C C . VAL A 1 203 ? 61.351 38.100 82.648 1.00 21.15 1838 VAL A C 1
ATOM 1551 O O . VAL A 1 203 ? 62.492 38.318 82.995 1.00 19.72 1838 VAL A O 1
ATOM 1555 N N . ARG A 1 204 ? 61.068 37.526 81.478 1.00 22.08 1839 ARG A N 1
ATOM 1556 C CA A ARG A 1 204 ? 62.166 37.052 80.623 0.50 23.19 1839 ARG A CA 1
ATOM 1557 C CA B ARG A 1 204 ? 62.121 37.065 80.557 0.50 23.24 1839 ARG A CA 1
ATOM 1558 C C . ARG A 1 204 ? 62.966 38.242 80.104 1.00 22.92 1839 ARG A C 1
ATOM 1559 O O . ARG A 1 204 ? 64.197 38.177 80.049 1.00 24.08 1839 ARG A O 1
ATOM 1574 N N . GLU A 1 205 ? 62.301 39.343 79.778 1.00 22.42 1840 GLU A N 1
ATOM 1575 C CA . GLU A 1 205 ? 63.045 40.506 79.311 1.00 23.02 1840 GLU A CA 1
ATOM 1576 C C . GLU A 1 205 ? 64.019 41.044 80.385 1.00 23.30 1840 GLU A C 1
ATOM 1577 O O . GLU A 1 205 ? 65.180 41.332 80.095 1.00 22.72 1840 GLU A O 1
ATOM 1583 N N . LEU A 1 206 ? 63.548 41.140 81.619 1.00 21.86 1841 LEU A N 1
ATOM 1584 C CA . LEU A 1 206 ? 64.412 41.603 82.700 1.00 23.22 1841 LEU A CA 1
ATOM 1585 C C . LEU A 1 206 ? 65.610 40.676 82.880 1.00 23.62 1841 LEU A C 1
ATOM 1586 O O . LEU A 1 206 ? 66.770 41.115 82.997 1.00 24.28 1841 LEU A O 1
ATOM 1591 N N . LEU A 1 207 ? 65.338 39.377 82.884 1.00 23.16 1842 LEU A N 1
ATOM 1592 C CA . LEU A 1 207 ? 66.396 38.394 83.059 1.00 23.74 1842 LEU A CA 1
ATOM 1593 C C . LEU A 1 207 ? 67.348 38.285 81.874 1.00 24.02 1842 LEU A C 1
ATOM 1594 O O . LEU A 1 207 ? 68.472 37.813 82.028 1.00 24.33 1842 LEU A O 1
ATOM 1599 N N . GLU A 1 208 ? 66.906 38.696 80.685 1.00 24.37 1843 GLU A N 1
ATOM 1600 C CA . GLU A 1 208 ? 67.827 38.798 79.553 1.00 25.58 1843 GLU A CA 1
ATOM 1601 C C . GLU A 1 208 ? 68.823 39.898 79.838 1.00 26.16 1843 GLU A C 1
ATOM 1602 O O . GLU A 1 208 ? 69.984 39.798 79.480 1.00 26.66 1843 GLU A O 1
ATOM 1616 N N . GLU A 1 210 ? 69.453 41.322 83.020 1.00 24.33 1845 GLU A N 1
ATOM 1617 C CA . GLU A 1 210 ? 70.104 41.281 84.323 1.00 24.44 1845 GLU A CA 1
ATOM 1618 C C . GLU A 1 210 ? 70.082 39.862 84.864 1.00 24.01 1845 GLU A C 1
ATOM 1619 O O . GLU A 1 210 ? 69.425 39.600 85.858 1.00 22.93 1845 GLU A O 1
ATOM 1625 N N . PRO A 1 211 ? 70.784 38.929 84.198 1.00 24.43 1846 PRO A N 1
ATOM 1626 C CA . PRO A 1 211 ? 70.521 37.536 84.528 1.00 24.56 1846 PRO A CA 1
ATOM 1627 C C . PRO A 1 211 ? 70.926 37.171 85.931 1.00 25.09 1846 PRO A C 1
ATOM 1628 O O . PRO A 1 211 ? 70.246 36.348 86.551 1.00 27.27 1846 PRO A O 1
ATOM 1632 N N . GLU A 1 212 ? 72.017 37.739 86.448 1.00 24.48 1847 GLU A N 1
ATOM 1633 C CA . GLU A 1 212 ? 72.407 37.352 87.822 1.00 25.82 1847 GLU A CA 1
ATOM 1634 C C . GLU A 1 212 ? 72.073 38.424 88.837 1.00 24.68 1847 GLU A C 1
ATOM 1635 O O . GLU A 1 212 ? 72.158 38.192 90.051 1.00 25.29 1847 GLU A O 1
ATOM 1641 N N . THR A 1 213 ? 71.661 39.576 88.321 1.00 23.99 1848 THR A N 1
ATOM 1642 C CA . THR A 1 213 ? 71.447 40.770 89.144 1.00 23.70 1848 THR A CA 1
ATOM 1643 C C . THR A 1 213 ? 69.986 41.083 89.502 1.00 24.33 1848 THR A C 1
ATOM 1644 O O . THR A 1 213 ? 69.747 41.928 90.359 1.00 24.92 1848 THR A O 1
ATOM 1648 N N . ALA A 1 214 ? 69.037 40.406 88.857 1.00 23.29 1849 ALA A N 1
ATOM 1649 C CA . ALA A 1 214 ? 67.608 40.535 89.204 1.00 23.95 1849 ALA A CA 1
ATOM 1650 C C . ALA A 1 214 ? 67.148 39.317 89.975 1.00 24.77 1849 ALA A C 1
ATOM 1651 O O . ALA A 1 214 ? 67.189 38.200 89.463 1.00 25.56 1849 ALA A O 1
ATOM 1653 N N . LYS A 1 215 ? 66.703 39.531 91.210 1.00 24.40 1850 LYS A N 1
ATOM 1654 C CA . LYS A 1 215 ? 66.309 38.435 92.088 1.00 24.56 1850 LYS A CA 1
ATOM 1655 C C . LYS A 1 215 ? 64.923 38.697 92.681 1.00 24.87 1850 LYS A C 1
ATOM 1656 O O . LYS A 1 215 ? 64.666 39.755 93.291 1.00 24.07 1850 LYS A O 1
ATOM 1662 N N . PHE A 1 216 ? 64.030 37.738 92.468 1.00 23.60 1851 PHE A N 1
ATOM 1663 C CA . PHE A 1 216 ? 62.658 37.833 92.955 1.00 23.74 1851 PHE A CA 1
ATOM 1664 C C . PHE A 1 216 ? 62.606 37.292 94.380 1.00 24.65 1851 PHE A C 1
ATOM 1665 O O . PHE A 1 216 ? 63.205 36.249 94.688 1.00 25.01 1851 PHE A O 1
ATOM 1673 N N . SER A 1 217 ? 61.918 38.013 95.251 1.00 25.27 1852 SER A N 1
ATOM 1674 C CA . SER A 1 217 ? 61.724 37.590 96.648 1.00 25.81 1852 SER A CA 1
ATOM 1675 C C . SER A 1 217 ? 60.603 36.559 96.701 1.00 25.17 1852 SER A C 1
ATOM 1676 O O . SER A 1 217 ? 59.829 36.431 95.746 1.00 25.00 1852 SER A O 1
ATOM 1679 N N . PRO A 1 218 ? 60.462 35.851 97.844 1.00 25.79 1853 PRO A N 1
ATOM 1680 C CA . PRO A 1 218 ? 59.351 34.907 98.000 1.00 25.96 1853 PRO A CA 1
ATOM 1681 C C . PRO A 1 218 ? 58.001 35.614 97.889 1.00 25.61 1853 PRO A C 1
ATOM 1682 O O . PRO A 1 218 ? 57.915 36.809 98.195 1.00 27.04 1853 PRO A O 1
ATOM 1686 N N . ALA A 1 219 ? 56.967 34.896 97.467 1.00 25.14 1854 ALA A N 1
ATOM 1687 C CA . ALA A 1 219 ? 55.627 35.466 97.371 1.00 24.43 1854 ALA A CA 1
ATOM 1688 C C . ALA A 1 219 ? 55.117 35.767 98.765 1.00 24.46 1854 ALA A C 1
ATOM 1689 O O . ALA A 1 219 ? 55.423 35.034 99.731 1.00 23.55 1854 ALA A O 1
ATOM 1691 N N . GLU A 1 220 ? 54.355 36.842 98.876 1.00 23.37 1855 GLU A N 1
ATOM 1692 C CA . GLU A 1 220 ? 53.658 37.107 100.123 1.00 24.19 1855 GLU A CA 1
ATOM 1693 C C . GLU A 1 220 ? 52.174 37.399 99.902 1.00 23.25 1855 GLU A C 1
ATOM 1694 O O . GLU A 1 220 ? 51.773 37.998 98.900 1.00 23.92 1855 GLU A O 1
ATOM 1700 N N . ARG A 1 221 ? 51.336 36.956 100.820 1.00 21.75 1856 ARG A N 1
ATOM 1701 C CA A ARG A 1 221 ? 49.893 37.100 100.640 0.50 22.06 1856 ARG A CA 1
ATOM 1702 C CA B ARG A 1 221 ? 49.907 37.112 100.608 0.50 21.74 1856 ARG A CA 1
ATOM 1703 C C . ARG A 1 221 ? 49.467 38.471 101.130 1.00 21.44 1856 ARG A C 1
ATOM 1704 O O . ARG A 1 221 ? 49.950 38.931 102.183 1.00 21.41 1856 ARG A O 1
ATOM 1719 N N . THR A 1 222 ? 48.548 39.114 100.416 1.00 20.39 1857 THR A N 1
ATOM 1720 C CA . THR A 1 222 ? 48.144 40.467 100.808 1.00 19.44 1857 THR A CA 1
ATOM 1721 C C . THR A 1 222 ? 46.809 40.428 101.545 1.00 18.16 1857 THR A C 1
ATOM 1722 O O . THR A 1 222 ? 46.104 39.422 101.495 1.00 17.25 1857 THR A O 1
ATOM 1726 N N . TYR A 1 223 ? 46.484 41.525 102.216 1.00 18.44 1858 TYR A N 1
ATOM 1727 C CA . TYR A 1 223 ? 45.206 41.636 102.942 1.00 19.80 1858 TYR A CA 1
ATOM 1728 C C . TYR A 1 223 ? 44.003 41.357 102.044 1.00 21.56 1858 TYR A C 1
ATOM 1729 O O . TYR A 1 223 ? 42.988 40.770 102.493 1.00 21.03 1858 TYR A O 1
ATOM 1738 N N . ASP A 1 224 ? 44.102 41.815 100.796 1.00 22.51 1859 ASP A N 1
ATOM 1739 C CA . ASP A 1 224 ? 43.034 41.585 99.839 1.00 24.12 1859 ASP A CA 1
ATOM 1740 C C . ASP A 1 224 ? 43.142 40.282 99.019 1.00 23.61 1859 ASP A C 1
ATOM 1741 O O . ASP A 1 224 ? 42.497 40.185 97.990 1.00 25.91 1859 ASP A O 1
ATOM 1746 N N . GLY A 1 225 ? 43.902 39.300 99.492 1.00 21.28 1860 GLY A N 1
ATOM 1747 C CA . GLY A 1 225 ? 43.900 37.972 98.864 1.00 22.14 1860 GLY A CA 1
ATOM 1748 C C . GLY A 1 225 ? 44.643 37.916 97.537 1.00 22.73 1860 GLY A C 1
ATOM 1749 O O . GLY A 1 225 ? 44.359 37.056 96.673 1.00 24.00 1860 GLY A O 1
ATOM 1750 N N . LYS A 1 226 ? 45.600 38.827 97.373 1.00 20.44 1861 LYS A N 1
ATOM 1751 C CA . LYS A 1 226 ? 46.470 38.824 96.184 1.00 20.91 1861 LYS A CA 1
ATOM 1752 C C . LYS A 1 226 ? 47.830 38.295 96.578 1.00 20.38 1861 LYS A C 1
ATOM 1753 O O . LYS A 1 226 ? 48.082 37.954 97.754 1.00 18.93 1861 LYS A O 1
ATOM 1759 N N . VAL A 1 227 ? 48.726 38.234 95.594 1.00 19.67 1862 VAL A N 1
ATOM 1760 C CA . VAL A 1 227 ? 50.106 37.878 95.862 1.00 19.77 1862 VAL A CA 1
ATOM 1761 C C . VAL A 1 227 ? 50.974 39.097 95.581 1.00 19.52 1862 VAL A C 1
ATOM 1762 O O . VAL A 1 227 ? 50.773 39.789 94.578 1.00 18.43 1862 VAL A O 1
ATOM 1766 N N . ARG A 1 228 ? 51.919 39.381 96.473 1.00 19.83 1863 ARG A N 1
ATOM 1767 C CA . ARG A 1 228 ? 52.893 40.454 96.258 1.00 20.18 1863 ARG A CA 1
ATOM 1768 C C . ARG A 1 228 ? 54.314 39.878 96.152 1.00 21.25 1863 ARG A C 1
ATOM 1769 O O . ARG A 1 228 ? 54.720 39.012 96.955 1.00 21.37 1863 ARG A O 1
ATOM 1777 N N . VAL A 1 229 ? 55.075 40.382 95.184 1.00 21.52 1864 VAL A N 1
ATOM 1778 C CA . VAL A 1 229 ? 56.454 39.955 95.002 1.00 22.79 1864 VAL A CA 1
ATOM 1779 C C . VAL A 1 229 ? 57.314 41.218 94.828 1.00 22.58 1864 VAL A C 1
ATOM 1780 O O . VAL A 1 229 ? 56.859 42.186 94.248 1.00 22.71 1864 VAL A O 1
ATOM 1784 N N . THR A 1 230 ? 58.544 41.186 95.337 1.00 21.99 1865 THR A N 1
ATOM 1785 C CA . THR A 1 230 ? 59.522 42.251 95.079 1.00 23.03 1865 THR A CA 1
ATOM 1786 C C . THR A 1 230 ? 60.627 41.644 94.226 1.00 22.91 1865 THR A C 1
ATOM 1787 O O . THR A 1 230 ? 61.103 40.538 94.502 1.00 21.73 1865 THR A O 1
ATOM 1791 N N . VAL A 1 231 ? 61.035 42.368 93.192 1.00 22.23 1866 VAL A N 1
ATOM 1792 C CA . VAL A 1 231 ? 62.270 42.020 92.502 1.00 22.50 1866 VAL A CA 1
ATOM 1793 C C . VAL A 1 231 ? 63.319 43.069 92.828 1.00 22.27 1866 VAL A C 1
ATOM 1794 O O . VAL A 1 231 ? 63.058 44.259 92.738 1.00 22.52 1866 VAL A O 1
ATOM 1798 N N . GLU A 1 232 ? 64.495 42.617 93.247 1.00 22.22 1867 GLU A N 1
ATOM 1799 C CA . GLU A 1 232 ? 65.593 43.529 93.530 1.00 22.39 1867 GLU A CA 1
ATOM 1800 C C . GLU A 1 232 ? 66.517 43.453 92.325 1.00 22.50 1867 GLU A C 1
ATOM 1801 O O . GLU A 1 232 ? 66.899 42.354 91.935 1.00 22.41 1867 GLU A O 1
ATOM 1807 N N . VAL A 1 233 ? 66.881 44.604 91.758 1.00 20.64 1868 VAL A N 1
ATOM 1808 C CA . VAL A 1 233 ? 67.846 44.630 90.656 1.00 21.14 1868 VAL A CA 1
ATOM 1809 C C . VAL A 1 233 ? 69.087 45.353 91.175 1.00 21.39 1868 VAL A C 1
ATOM 1810 O O . VAL A 1 233 ? 69.045 46.543 91.464 1.00 21.07 1868 VAL A O 1
ATOM 1814 N N . VAL A 1 234 ? 70.171 44.615 91.352 1.00 22.30 1869 VAL A N 1
ATOM 1815 C CA . VAL A 1 234 ? 71.368 45.181 91.990 1.00 23.35 1869 VAL A CA 1
ATOM 1816 C C . VAL A 1 234 ? 71.777 46.469 91.272 1.00 22.08 1869 VAL A C 1
ATOM 1817 O O . VAL A 1 234 ? 71.935 46.463 90.066 1.00 22.68 1869 VAL A O 1
ATOM 1821 N N . GLY A 1 235 ? 71.941 47.557 92.020 1.00 21.88 1870 GLY A N 1
ATOM 1822 C CA . GLY A 1 235 ? 72.381 48.836 91.447 1.00 21.54 1870 GLY A CA 1
ATOM 1823 C C . GLY A 1 235 ? 71.214 49.768 91.111 1.00 22.69 1870 GLY A C 1
ATOM 1824 O O . GLY A 1 235 ? 71.420 50.970 90.833 1.00 22.08 1870 GLY A O 1
ATOM 1825 N N . LYS A 1 236 ? 69.994 49.225 91.178 1.00 22.94 1871 LYS A N 1
ATOM 1826 C CA . LYS A 1 236 ? 68.798 49.970 90.752 1.00 25.34 1871 LYS A CA 1
ATOM 1827 C C . LYS A 1 236 ? 67.714 50.043 91.824 1.00 25.82 1871 LYS A C 1
ATOM 1828 O O . LYS A 1 236 ? 66.911 50.974 91.833 1.00 28.36 1871 LYS A O 1
ATOM 1834 N N . GLY A 1 237 ? 67.703 49.082 92.735 1.00 26.21 1872 GLY A N 1
ATOM 1835 C CA . GLY A 1 237 ? 66.772 49.107 93.865 1.00 26.41 1872 GLY A CA 1
ATOM 1836 C C . GLY A 1 237 ? 65.744 47.991 93.767 1.00 25.89 1872 GLY A C 1
ATOM 1837 O O . GLY A 1 237 ? 65.970 46.963 93.114 1.00 26.26 1872 GLY A O 1
ATOM 1838 N N . LYS A 1 238 ? 64.616 48.196 94.446 1.00 24.81 1873 LYS A N 1
ATOM 1839 C CA . LYS A 1 238 ? 63.640 47.151 94.628 1.00 23.89 1873 LYS A CA 1
ATOM 1840 C C . LYS A 1 238 ? 62.340 47.633 94.001 1.00 23.92 1873 LYS A C 1
ATOM 1841 O O . LYS A 1 238 ? 61.966 48.828 94.089 1.00 23.04 1873 LYS A O 1
ATOM 1847 N N . PHE A 1 239 ? 61.622 46.698 93.392 1.00 23.19 1874 PHE A N 1
ATOM 1848 C CA . PHE A 1 239 ? 60.396 47.035 92.705 1.00 23.43 1874 PHE A CA 1
ATOM 1849 C C . PHE A 1 239 ? 59.367 46.006 93.055 1.00 23.96 1874 PHE A C 1
ATOM 1850 O O . PHE A 1 239 ? 59.650 44.811 92.986 1.00 24.21 1874 PHE A O 1
ATOM 1858 N N . LYS A 1 240 ? 58.191 46.477 93.446 1.00 24.27 1875 LYS A N 1
ATOM 1859 C CA . LYS A 1 240 ? 57.116 45.618 93.913 1.00 24.22 1875 LYS A CA 1
ATOM 1860 C C . LYS A 1 240 ? 56.053 45.410 92.852 1.00 23.29 1875 LYS A C 1
ATOM 1861 O O . LYS A 1 240 ? 55.768 46.311 92.060 1.00 24.19 1875 LYS A O 1
ATOM 1867 N N . GLY A 1 241 ? 55.482 44.211 92.844 1.00 21.86 1876 GLY A N 1
ATOM 1868 C CA . GLY A 1 241 ? 54.362 43.884 91.953 1.00 21.10 1876 GLY A CA 1
ATOM 1869 C C . GLY A 1 241 ? 53.295 43.144 92.746 1.00 21.28 1876 GLY A C 1
ATOM 1870 O O . GLY A 1 241 ? 53.602 42.331 93.630 1.00 20.52 1876 GLY A O 1
ATOM 1871 N N . VAL A 1 242 ? 52.036 43.400 92.426 1.00 20.85 1877 VAL A N 1
ATOM 1872 C CA . VAL A 1 242 ? 50.955 42.641 93.042 1.00 21.77 1877 VAL A CA 1
ATOM 1873 C C . VAL A 1 242 ? 50.010 42.128 91.963 1.00 22.65 1877 VAL A C 1
ATOM 1874 O O . VAL A 1 242 ? 49.821 42.764 90.915 1.00 23.39 1877 VAL A O 1
ATOM 1878 N N . GLY A 1 243 ? 49.463 40.947 92.187 1.00 21.30 1878 GLY A N 1
ATOM 1879 C CA . GLY A 1 243 ? 48.471 40.432 91.273 1.00 23.08 1878 GLY A CA 1
ATOM 1880 C C . GLY A 1 243 ? 47.696 39.254 91.802 1.00 21.64 1878 GLY A C 1
ATOM 1881 O O . GLY A 1 243 ? 47.961 38.741 92.900 1.00 21.88 1878 GLY A O 1
ATOM 1882 N N . ARG A 1 244 ? 46.712 38.809 91.014 1.00 22.40 1879 ARG A N 1
ATOM 1883 C CA . ARG A 1 244 ? 45.837 37.754 91.479 1.00 22.79 1879 ARG A CA 1
ATOM 1884 C C . ARG A 1 244 ? 46.491 36.368 91.430 1.00 21.82 1879 ARG A C 1
ATOM 1885 O O . ARG A 1 244 ? 45.900 35.384 91.862 1.00 23.96 1879 ARG A O 1
ATOM 1893 N N . SER A 1 245 ? 47.737 36.303 90.959 1.00 21.08 1880 SER A N 1
ATOM 1894 C CA . SER A 1 245 ? 48.493 35.045 91.007 1.00 18.58 1880 SER A CA 1
ATOM 1895 C C . SER A 1 245 ? 49.966 35.361 91.168 1.00 17.78 1880 SER A C 1
ATOM 1896 O O . SER A 1 245 ? 50.394 36.461 90.890 1.00 17.32 1880 SER A O 1
ATOM 1899 N N . TYR A 1 246 ? 50.756 34.364 91.565 1.00 18.28 1881 TYR A N 1
ATOM 1900 C CA . TYR A 1 246 ? 52.210 34.535 91.678 1.00 18.09 1881 TYR A CA 1
ATOM 1901 C C . TYR A 1 246 ? 52.752 34.925 90.287 1.00 18.02 1881 TYR A C 1
ATOM 1902 O O . TYR A 1 246 ? 53.556 35.871 90.158 1.00 17.77 1881 TYR A O 1
ATOM 1911 N N . ARG A 1 247 ? 52.275 34.248 89.230 1.00 16.83 1882 ARG A N 1
ATOM 1912 C CA . ARG A 1 247 ? 52.756 34.588 87.869 1.00 16.50 1882 ARG A CA 1
ATOM 1913 C C . ARG A 1 247 ? 52.547 36.097 87.550 1.00 17.20 1882 ARG A C 1
ATOM 1914 O O . ARG A 1 247 ? 53.462 36.800 87.072 1.00 16.80 1882 ARG A O 1
ATOM 1922 N N . ILE A 1 248 ? 51.341 36.585 87.821 1.00 16.79 1883 ILE A N 1
ATOM 1923 C CA . ILE A 1 248 ? 50.985 37.986 87.525 1.00 18.25 1883 ILE A CA 1
ATOM 1924 C C . ILE A 1 248 ? 51.788 38.955 88.391 1.00 18.28 1883 ILE A C 1
ATOM 1925 O O . ILE A 1 248 ? 52.330 39.963 87.896 1.00 18.56 1883 ILE A O 1
ATOM 1930 N N . ALA A 1 249 ? 51.924 38.633 89.678 1.00 18.47 1884 ALA A N 1
ATOM 1931 C CA . ALA A 1 249 ? 52.772 39.452 90.585 1.00 18.23 1884 ALA A CA 1
ATOM 1932 C C . ALA A 1 249 ? 54.217 39.607 90.093 1.00 18.16 1884 ALA A C 1
ATOM 1933 O O . ALA A 1 249 ? 54.766 40.720 90.076 1.00 17.77 1884 ALA A O 1
ATOM 1935 N N . LYS A 1 250 ? 54.833 38.498 89.667 1.00 18.38 1885 LYS A N 1
ATOM 1936 C CA . LYS A 1 250 ? 56.204 38.552 89.170 1.00 19.30 1885 LYS A CA 1
ATOM 1937 C C . LYS A 1 250 ? 56.288 39.477 87.939 1.00 19.60 1885 LYS A C 1
ATOM 1938 O O . LYS A 1 250 ? 57.200 40.317 87.803 1.00 19.94 1885 LYS A O 1
ATOM 1944 N N . SER A 1 251 ? 55.336 39.290 87.037 1.00 20.10 1886 SER A N 1
ATOM 1945 C CA A SER A 1 251 ? 55.243 40.068 85.802 0.50 20.89 1886 SER A CA 1
ATOM 1946 C CA B SER A 1 251 ? 55.302 40.066 85.810 0.50 21.26 1886 SER A CA 1
ATOM 1947 C C . SER A 1 251 ? 55.180 41.563 86.130 1.00 21.07 1886 SER A C 1
ATOM 1948 O O . SER A 1 251 ? 55.891 42.385 85.540 1.00 21.91 1886 SER A O 1
ATOM 1953 N N . ALA A 1 252 ? 54.322 41.898 87.088 1.00 21.75 1887 ALA A N 1
ATOM 1954 C CA . ALA A 1 252 ? 54.097 43.283 87.509 1.00 21.58 1887 ALA A CA 1
ATOM 1955 C C . ALA A 1 252 ? 55.384 43.904 88.065 1.00 21.07 1887 ALA A C 1
ATOM 1956 O O . ALA A 1 252 ? 55.758 45.032 87.714 1.00 21.57 1887 ALA A O 1
ATOM 1958 N N . ALA A 1 253 ? 56.076 43.148 88.917 1.00 20.31 1888 ALA A N 1
ATOM 1959 C CA . ALA A 1 253 ? 57.299 43.640 89.538 1.00 20.13 1888 ALA A CA 1
ATOM 1960 C C . ALA A 1 253 ? 58.372 43.840 88.460 1.00 20.44 1888 ALA A C 1
ATOM 1961 O O . ALA A 1 253 ? 59.088 44.851 88.430 1.00 19.99 1888 ALA A O 1
ATOM 1963 N N . ALA A 1 254 ? 58.518 42.851 87.584 1.00 20.52 1889 ALA A N 1
ATOM 1964 C CA . ALA A 1 254 ? 59.494 42.970 86.471 1.00 21.29 1889 ALA A CA 1
ATOM 1965 C C . ALA A 1 254 ? 59.215 44.165 85.552 1.00 22.36 1889 ALA A C 1
ATOM 1966 O O . ALA A 1 254 ? 60.135 44.835 85.091 1.00 22.45 1889 ALA A O 1
ATOM 1968 N N . ARG A 1 255 ? 57.948 44.444 85.302 1.00 23.16 1890 ARG A N 1
ATOM 1969 C CA . ARG A 1 255 ? 57.593 45.513 84.385 1.00 25.47 1890 ARG A CA 1
ATOM 1970 C C . ARG A 1 255 ? 58.065 46.859 84.949 1.00 25.68 1890 ARG A C 1
ATOM 1971 O O . ARG A 1 255 ? 58.583 47.743 84.210 1.00 25.54 1890 ARG A O 1
ATOM 1979 N N . AR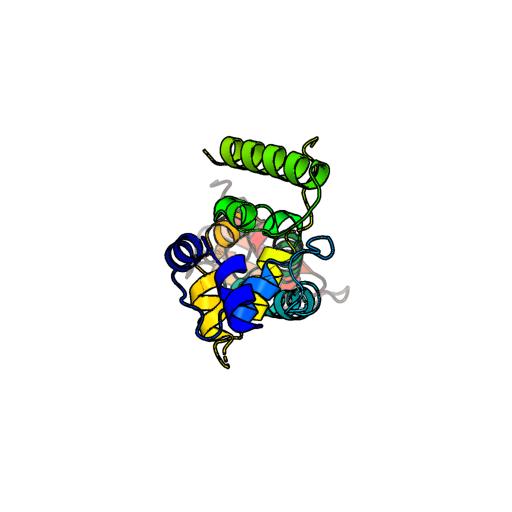G A 1 256 ? 57.925 47.004 86.265 1.00 25.48 1891 ARG A N 1
ATOM 1980 C CA . ARG A 1 256 ? 58.410 48.191 86.962 1.00 25.82 1891 ARG A CA 1
ATOM 1981 C C . ARG A 1 256 ? 59.934 48.324 86.906 1.00 26.00 1891 ARG A C 1
ATOM 1982 O O . ARG A 1 256 ? 60.477 49.419 86.674 1.00 26.35 1891 ARG A O 1
ATOM 1990 N N . ALA A 1 257 ? 60.626 47.218 87.122 1.00 24.18 1892 ALA A N 1
ATOM 1991 C CA . ALA A 1 257 ? 62.083 47.235 87.097 1.00 25.33 1892 ALA A CA 1
ATOM 1992 C C . ALA A 1 257 ? 62.567 47.607 85.700 1.00 25.62 1892 ALA A C 1
ATOM 1993 O O . ALA A 1 257 ? 63.524 48.355 85.545 1.00 25.58 1892 ALA A O 1
ATOM 1995 N N . LEU A 1 258 ? 61.922 47.040 84.679 1.00 25.90 1893 LEU A N 1
ATOM 1996 C CA . LEU A 1 258 ? 62.294 47.321 83.299 1.00 26.77 1893 LEU A CA 1
ATOM 1997 C C . LEU A 1 258 ? 62.179 48.797 82.977 1.00 28.22 1893 LEU A C 1
ATOM 1998 O O . LEU A 1 258 ? 63.035 49.365 82.290 1.00 28.67 1893 LEU A O 1
ATOM 2003 N N . ARG A 1 259 ? 61.094 49.409 83.435 1.00 28.85 1894 ARG A N 1
ATOM 2004 C CA . ARG A 1 259 ? 60.866 50.820 83.197 1.00 30.31 1894 ARG A CA 1
ATOM 2005 C C . ARG A 1 259 ? 61.998 51.687 83.767 1.00 30.72 1894 ARG A C 1
ATOM 2006 O O . ARG A 1 259 ? 62.467 52.616 83.118 1.00 30.82 1894 ARG A O 1
ATOM 2014 N N . SER A 1 260 ? 62.444 51.367 84.976 1.00 30.34 1895 SER A N 1
ATOM 2015 C CA . SER A 1 260 ? 63.572 52.065 85.567 1.00 30.83 1895 SER A CA 1
ATOM 2016 C C . SER A 1 260 ? 64.858 51.825 84.775 1.00 30.84 1895 SER A C 1
ATOM 2017 O O . SER A 1 260 ? 65.614 52.764 84.499 1.00 30.29 1895 SER A O 1
ATOM 2020 N N . LEU A 1 261 ? 65.104 50.573 84.400 1.00 30.60 1896 LEU A N 1
ATOM 2021 C CA . LEU A 1 261 ? 66.305 50.260 83.637 1.00 31.50 1896 LEU A CA 1
ATOM 2022 C C . LEU A 1 261 ? 66.361 51.046 82.324 1.00 31.88 1896 LEU A C 1
ATOM 2023 O O . LEU A 1 261 ? 67.408 51.570 81.948 1.00 31.61 1896 LEU A O 1
ATOM 2028 N N . LYS A 1 262 ? 65.228 51.124 81.634 1.00 32.06 1897 LYS A N 1
ATOM 2029 C CA A LYS A 1 262 ? 65.139 51.821 80.348 0.50 32.64 1897 LYS A CA 1
ATOM 2030 C CA B LYS A 1 262 ? 65.200 51.801 80.350 0.50 32.34 1897 LYS A CA 1
ATOM 2031 C C . LYS A 1 262 ? 65.342 53.313 80.524 1.00 32.84 1897 LYS A C 1
ATOM 2032 O O . LYS A 1 262 ? 66.005 53.964 79.711 1.00 33.06 1897 LYS A O 1
ATOM 2043 N N . ALA A 1 263 ? 64.755 53.858 81.589 1.00 32.71 1898 ALA A N 1
ATOM 2044 C CA . ALA A 1 263 ? 64.883 55.288 81.884 1.00 33.42 1898 ALA A CA 1
ATOM 2045 C C . ALA A 1 263 ? 66.357 55.652 82.053 1.00 33.81 1898 ALA A C 1
ATOM 2046 O O . ALA A 1 263 ? 66.797 56.731 81.657 1.00 33.43 1898 ALA A O 1
ATOM 2048 N N . ASN A 1 264 ? 67.110 54.725 82.639 1.00 34.20 1899 ASN A N 1
ATOM 2049 C CA . ASN A 1 264 ? 68.533 54.912 82.876 1.00 35.02 1899 ASN A CA 1
ATOM 2050 C C . ASN A 1 264 ? 68.845 56.243 83.544 1.00 35.98 1899 ASN A C 1
ATOM 2051 O O . ASN A 1 264 ? 69.553 57.097 82.996 1.00 36.09 1899 ASN A O 1
ATOM 2056 N N . GLN A 1 265 ? 68.302 56.376 84.749 1.00 37.56 1900 GLN A N 1
ATOM 2057 C CA . GLN A 1 265 ? 68.425 57.555 85.603 1.00 38.89 1900 GLN A CA 1
ATOM 2058 C C . GLN A 1 265 ? 67.787 58.783 85.005 1.00 39.47 1900 GLN A C 1
ATOM 2059 O O . GLN A 1 265 ? 66.560 58.902 85.061 1.00 40.42 1900 GLN A O 1
#

B-factor: mean 25.11, std 9.5, range [10.75, 75.37]

Organism: Mus musculus (NCBI:txid10090)

Solvent-accessible surface area: 13922 Å² total